Protein 9K8H (pdb70)

Foldseek 3Di:
DLVVLLVLLVVLVVLLVVLVVCLVDVDQVSLVVSLVVLQVSLVVCVVVVHDLLSVLSVLSSVLSVCSNPPHNPVSVVSSVVSVVSSVVVND/DVVVVLVLLVVLVVLLVVLVVCLVPPDQVVLVVSLVVLQVSLVVCVVVPHNLSSVLSVLLSVLSVCSNVPNNPVSVVSSVVSNVSSVVVSD

Solvent-accessible surface area: 9606 Å² total; per-residue (Å²): 173,128,101,74,42,85,89,26,1,103,85,0,39,110,14,3,78,104,0,82,112,6,38,139,115,66,60,79,120,33,2,133,105,6,24,106,65,0,20,82,11,0,78,66,0,74,152,61,66,36,56,72,9,3,6,0,0,15,4,0,0,5,0,0,19,1,0,48,94,53,66,101,150,54,0,66,60,0,4,86,8,0,39,114,11,0,102,125,46,30,172,190,128,108,71,26,80,100,28,0,88,87,0,33,108,11,0,91,85,0,72,92,6,35,142,123,58,32,112,104,49,4,102,98,8,25,102,68,0,20,86,7,0,90,72,0,57,162,60,72,34,52,76,8,2,6,0,0,16,5,0,0,4,0,0,39,1,8,46,108,52,67,119,146,35,0,83,97,0,4,79,15,0,34,98,16,0,85,104,65,24,169

B-factor: mean 33.44, std 15.09, range [0.47, 66.26]

Secondary structure (DSSP, 8-state):
-HHHHHHHHHHHHHHHHHHHHHHTTT-SHHHHHHHHHHHHHHHHHHHTT-SHHHHHHHHHHHHHHHHHTT--SSHHHHHHHHHHHHHHHH-/-HHHHHHHHHHHHHHHHHHHHHHTTT-SHHHHHHHHHHHHHHHHHHHTT-HHHHHHHHHHHHHHHHHHHT--HHHHHHHHHHHHHHHHHT-

Radius of gyration: 15.6 Å; Cα contacts (8 Å, |Δi|>4): 176; chains: 2; bounding box: 38×42×38 Å

Structure (mmCIF, N/CA/C/O backbone):
data_9K8H
#
_entry.id   9K8H
#
_cell.length_a   1.00
_cell.length_b   1.00
_cell.length_c   1.00
_cell.angle_alpha   90.00
_cell.angle_beta   90.00
_cell.angle_gamma   90.00
#
_symmetry.space_group_name_H-M   'P 1'
#
loop_
_entity.id
_entity.type
_entity.pdbx_description
1 polymer Cage-t32-Zn1-HEHE-35
2 non-polymer 'ZINC ION'
#
loop_
_atom_site.group_PDB
_atom_site.id
_atom_site.type_symbol
_atom_site.label_atom_id
_atom_site.label_alt_id
_atom_site.label_comp_id
_atom_site.label_asym_id
_atom_site.label_entity_id
_atom_site.label_seq_id
_atom_site.pdbx_PDB_ins_code
_atom_site.Cartn_x
_atom_site.Cartn_y
_atom_site.Cartn_z
_atom_site.occupancy
_atom_site.B_iso_or_equiv
_atom_site.auth_seq_id
_atom_site.auth_comp_id
_atom_site.auth_asym_id
_atom_site.auth_atom_id
_atom_site.pdbx_PDB_model_num
ATOM 1 N N . LYS A 1 160 ? 167.029 126.476 168.180 1.00 35.52 141 LYS A N 1
ATOM 2 C CA . LYS A 1 160 ? 167.491 125.181 167.695 1.00 34.35 141 LYS A CA 1
ATOM 3 C C . LYS A 1 160 ? 168.656 124.662 168.526 1.00 35.05 141 LYS A C 1
ATOM 4 O O . LYS A 1 160 ? 168.717 123.476 168.838 1.00 43.38 141 LYS A O 1
ATOM 10 N N . GLU A 1 161 ? 169.586 125.553 168.873 1.00 30.01 142 GLU A N 1
ATOM 11 C CA . GLU A 1 161 ? 170.728 125.147 169.685 1.00 31.70 142 GLU A CA 1
ATOM 12 C C . GLU A 1 161 ? 170.280 124.665 171.058 1.00 32.76 142 GLU A C 1
ATOM 13 O O . GLU A 1 161 ? 170.753 123.630 171.552 1.00 35.28 142 GLU A O 1
ATOM 19 N N . GLU A 1 162 ? 169.361 125.398 171.689 1.00 29.96 143 GLU A N 1
ATOM 20 C CA . GLU A 1 162 ? 168.863 124.988 172.995 1.00 28.54 143 GLU A CA 1
ATOM 21 C C . GLU A 1 162 ? 168.026 123.721 172.901 1.00 32.26 143 GLU A C 1
ATOM 22 O O . GLU A 1 162 ? 168.056 122.892 173.815 1.00 33.90 143 GLU A O 1
ATOM 28 N N . VAL A 1 163 ? 167.280 123.549 171.807 1.00 25.60 144 VAL A N 1
ATOM 29 C CA . VAL A 1 163 ? 166.528 122.312 171.618 1.00 20.67 144 VAL A CA 1
ATOM 30 C C . VAL A 1 163 ? 167.477 121.123 171.569 1.00 23.43 144 VAL A C 1
ATOM 31 O O . VAL A 1 163 ? 167.232 120.086 172.194 1.00 26.92 144 VAL A O 1
ATOM 35 N N . LYS A 1 164 ? 168.582 121.262 170.834 1.00 23.21 145 LYS A N 1
ATOM 36 C CA . LYS A 1 164 ? 169.563 120.186 170.739 1.00 21.70 145 LYS A CA 1
ATOM 37 C C . LYS A 1 164 ? 170.220 119.907 172.086 1.00 22.90 145 LYS A C 1
ATOM 38 O O . LYS A 1 164 ? 170.399 118.742 172.466 1.00 26.02 145 LYS A O 1
ATOM 44 N N . LYS A 1 165 ? 170.588 120.959 172.821 1.00 20.46 146 LYS A N 1
ATOM 45 C CA . LYS A 1 165 ? 171.189 120.758 174.137 1.00 19.29 146 LYS A CA 1
ATOM 46 C C . LYS A 1 165 ? 170.225 120.050 175.084 1.00 19.11 146 LYS A C 1
ATOM 47 O O . LYS A 1 165 ? 170.612 119.118 175.803 1.00 24.32 146 LYS A O 1
ATOM 53 N N . LEU A 1 166 ? 168.958 120.468 175.084 1.00 17.21 147 LEU A N 1
ATOM 54 C CA . LEU A 1 166 ? 167.969 119.856 175.959 1.00 15.54 147 LEU A CA 1
ATOM 55 C C . LEU A 1 166 ? 167.676 118.418 175.560 1.00 15.84 147 LEU A C 1
ATOM 56 O O . LEU A 1 166 ? 167.448 117.571 176.429 1.00 20.00 147 LEU A O 1
ATOM 61 N N . LEU A 1 167 ? 167.680 118.119 174.260 1.00 15.62 148 LEU A N 1
ATOM 62 C CA . LEU A 1 167 ? 167.511 116.738 173.828 1.00 13.75 148 LEU A CA 1
ATOM 63 C C . LEU A 1 167 ? 168.695 115.877 174.245 1.00 13.99 148 LEU A C 1
ATOM 64 O O . LEU A 1 167 ? 168.516 114.702 174.579 1.00 25.12 148 LEU A O 1
ATOM 69 N N . ALA A 1 168 ? 169.905 116.438 174.240 1.00 6.18 149 ALA A N 1
ATOM 70 C CA . ALA A 1 168 ? 171.054 115.704 174.762 1.00 6.64 149 ALA A CA 1
ATOM 71 C C . ALA A 1 168 ? 170.900 115.414 176.253 1.00 15.54 149 ALA A C 1
ATOM 72 O O . ALA A 1 168 ? 171.235 114.315 176.717 1.00 15.94 149 ALA A O 1
ATOM 74 N N . LYS A 1 169 ? 170.398 116.388 177.020 1.00 21.68 150 LYS A N 1
ATOM 75 C CA . LYS A 1 169 ? 170.106 116.133 178.434 1.00 15.72 150 LYS A CA 1
ATOM 76 C C . LYS A 1 169 ? 169.057 115.036 178.594 1.00 22.50 150 LYS A C 1
ATOM 77 O O . LYS A 1 169 ? 169.164 114.181 179.485 1.00 26.11 150 LYS A O 1
ATOM 83 N N . PHE A 1 170 ? 168.031 115.056 177.743 1.00 13.60 151 PHE A N 1
ATOM 84 C CA . PHE A 1 170 ? 167.003 114.019 177.768 1.00 9.26 151 PHE A CA 1
ATOM 85 C C . PHE A 1 170 ? 167.606 112.645 177.504 1.00 19.37 151 PHE A C 1
ATOM 86 O O . PHE A 1 170 ? 167.245 111.658 178.155 1.00 23.62 151 PHE A O 1
ATOM 94 N N . VAL A 1 171 ? 168.522 112.562 176.538 1.00 13.06 152 VAL A N 1
ATOM 95 C CA . VAL A 1 171 ? 169.163 111.288 176.219 1.00 8.57 152 VAL A CA 1
ATOM 96 C C . VAL A 1 171 ? 170.011 110.810 177.392 1.00 17.06 152 VAL A C 1
ATOM 97 O O . VAL A 1 171 ? 170.068 109.613 177.690 1.00 24.80 152 VAL A O 1
ATOM 101 N N . LEU A 1 172 ? 170.691 111.736 178.073 1.00 19.91 153 LEU A N 1
ATOM 102 C CA . LEU A 1 172 ? 171.459 111.345 179.255 1.00 17.69 153 LEU A CA 1
ATOM 103 C C . LEU A 1 172 ? 170.551 110.788 180.349 1.00 16.01 153 LEU A C 1
ATOM 104 O O . LEU A 1 172 ? 170.880 109.780 180.993 1.00 22.16 153 LEU A O 1
ATOM 109 N N . LEU A 1 173 ? 169.402 111.430 180.573 1.00 14.64 154 LEU A N 1
ATOM 110 C CA . LEU A 1 173 ? 168.448 110.918 181.557 1.00 16.05 154 LEU A CA 1
ATOM 111 C C . LEU A 1 173 ? 167.931 109.537 181.164 1.00 19.42 154 LEU A C 1
ATOM 112 O O . LEU A 1 173 ? 167.809 108.640 182.011 1.00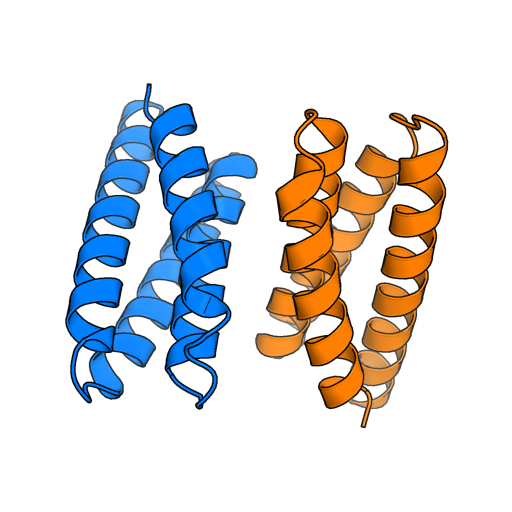 22.35 154 LEU A O 1
ATOM 117 N N . LEU A 1 174 ? 167.616 109.349 179.879 1.00 21.66 155 LEU A N 1
ATOM 118 C CA . LEU A 1 174 ? 167.170 108.046 179.400 1.00 19.27 155 LEU A CA 1
ATOM 119 C C . LEU A 1 174 ? 168.243 106.985 179.582 1.00 19.02 155 LEU A C 1
ATOM 120 O O . LEU A 1 174 ? 167.929 105.839 179.904 1.00 24.17 155 LEU A O 1
ATOM 125 N N . LEU A 1 175 ? 169.505 107.343 179.358 1.00 25.67 156 LEU A N 1
ATOM 126 C CA . LEU A 1 175 ? 170.608 106.414 179.576 1.00 25.29 156 LEU A CA 1
ATOM 127 C C . LEU A 1 175 ? 170.714 106.013 181.042 1.00 25.58 156 LEU A C 1
ATOM 128 O O . LEU A 1 175 ? 170.958 104.841 181.363 1.00 32.71 156 LEU A O 1
ATOM 133 N N . GLU A 1 176 ? 170.538 106.979 181.945 1.00 27.10 157 GLU A N 1
ATOM 134 C CA . GLU A 1 176 ? 170.507 106.667 183.371 1.00 31.47 157 GLU A CA 1
ATOM 135 C C . GLU A 1 176 ? 169.390 105.679 183.690 1.00 33.29 157 GLU A C 1
ATOM 136 O O . GLU A 1 176 ? 169.591 104.698 184.422 1.00 37.66 157 GLU A O 1
ATOM 142 N N . MET A 1 177 ? 168.204 105.912 183.126 1.00 32.29 158 MET A N 1
ATOM 143 C CA . MET A 1 177 ? 167.082 105.009 183.364 1.00 32.42 158 MET A CA 1
ATOM 144 C C . MET A 1 177 ? 167.337 103.634 182.747 1.00 33.23 158 MET A C 1
ATOM 145 O O . MET A 1 177 ? 166.893 102.610 183.275 1.00 34.85 158 MET A O 1
ATOM 150 N N . VAL A 1 178 ? 168.060 103.594 181.625 1.00 36.50 159 VAL A N 1
ATOM 151 C CA . VAL A 1 178 ? 168.407 102.322 180.991 1.00 33.95 159 VAL A CA 1
ATOM 152 C C . VAL A 1 178 ? 169.322 101.511 181.897 1.00 33.33 159 VAL A C 1
ATOM 153 O O . VAL A 1 178 ? 169.144 100.299 182.064 1.00 33.39 159 VAL A O 1
ATOM 157 N N . LYS A 1 179 ? 170.327 102.166 182.478 1.00 38.88 160 LYS A N 1
ATOM 158 C CA . LYS A 1 179 ? 171.203 101.477 183.424 1.00 36.28 160 LYS A CA 1
ATOM 159 C C . LYS A 1 179 ? 170.411 100.965 184.622 1.00 38.61 160 LYS A C 1
ATOM 160 O O . LYS A 1 179 ? 170.603 99.827 185.074 1.00 39.94 160 LYS A O 1
ATOM 166 N N . ARG A 1 180 ? 169.503 101.797 185.143 1.00 44.64 161 ARG A N 1
ATOM 167 C CA . ARG A 1 180 ? 168.658 101.369 186.255 1.00 45.90 161 ARG A CA 1
ATOM 168 C C . ARG A 1 180 ? 167.823 100.144 185.894 1.00 45.66 161 ARG A C 1
ATOM 169 O O . ARG A 1 180 ? 167.723 99.198 186.682 1.00 42.00 161 ARG A O 1
ATOM 177 N N . ALA A 1 181 ? 167.218 100.140 184.706 1.00 44.95 162 ALA A N 1
ATOM 178 C CA . ALA A 1 181 ? 166.413 98.998 184.286 1.00 45.75 162 ALA A CA 1
ATOM 179 C C . ALA A 1 181 ? 167.258 97.758 184.036 1.00 47.71 162 ALA A C 1
ATOM 180 O O . ALA A 1 181 ? 166.776 96.641 184.249 1.00 50.12 162 ALA A O 1
ATOM 182 N N . ILE A 1 182 ? 168.497 97.930 183.574 1.00 49.41 163 ILE A N 1
ATOM 183 C CA . ILE A 1 182 ? 169.388 96.796 183.360 1.00 45.40 163 ILE A CA 1
ATOM 184 C C . ILE A 1 182 ? 169.837 96.169 184.672 1.00 49.05 163 ILE A C 1
ATOM 185 O O . ILE A 1 182 ? 169.957 94.940 184.752 1.00 49.84 163 ILE A O 1
ATOM 190 N N . LYS A 1 183 ? 170.055 96.969 185.716 1.00 50.83 164 LYS A N 1
ATOM 191 C CA . LYS A 1 183 ? 170.422 96.415 187.021 1.00 48.06 164 LYS A CA 1
ATOM 192 C C . LYS A 1 183 ? 169.295 95.589 187.634 1.00 48.98 164 LYS A C 1
ATOM 193 O O . LYS A 1 183 ? 169.437 95.036 188.729 1.00 50.89 164 LYS A O 1
ATOM 199 N N . LYS A 1 184 ? 168.170 95.465 186.929 1.00 47.52 165 LYS A N 1
ATOM 200 C CA . LYS A 1 184 ? 167.063 94.611 187.340 1.00 49.08 165 LYS A CA 1
ATOM 201 C C . LYS A 1 184 ? 166.590 93.779 186.155 1.00 50.13 165 LYS A C 1
ATOM 202 O O . LYS A 1 184 ? 167.263 93.725 185.121 1.00 49.78 165 LYS A O 1
ATOM 208 N N . GLY A 1 185 ? 165.441 93.125 186.292 1.00 51.95 166 GLY A N 1
ATOM 209 C CA . GLY A 1 185 ? 164.930 92.277 185.232 1.00 52.89 166 GLY A CA 1
ATOM 210 C C . GLY A 1 185 ? 163.880 92.933 184.359 1.00 55.81 166 GLY A C 1
ATOM 211 O O . GLY A 1 185 ? 163.121 92.243 183.672 1.00 53.97 166 GLY A O 1
ATOM 212 N N . ASP A 1 186 ? 163.821 94.262 184.380 1.00 53.46 167 ASP A N 1
ATOM 213 C CA . ASP A 1 186 ? 162.818 94.989 183.609 1.00 51.46 167 ASP A CA 1
ATOM 214 C C . ASP A 1 186 ? 163.046 94.801 182.116 1.00 52.03 167 ASP A C 1
ATOM 215 O O . ASP A 1 186 ? 164.114 95.130 181.594 1.00 53.83 167 ASP A O 1
ATOM 220 N N . LYS A 1 187 ? 162.033 94.273 181.429 1.00 49.91 168 LYS A N 1
ATOM 221 C CA . LYS A 1 187 ? 162.136 93.966 180.010 1.00 49.93 168 LYS A CA 1
ATOM 222 C C . LYS A 1 187 ? 161.211 94.801 179.138 1.00 51.58 168 LYS A C 1
ATOM 223 O O . LYS A 1 187 ? 161.425 94.863 177.922 1.00 50.78 168 LYS A O 1
ATOM 229 N N . GLU A 1 188 ? 160.190 95.433 179.712 1.00 45.83 169 GLU A N 1
ATOM 230 C CA . GLU A 1 188 ? 159.340 96.357 178.972 1.00 45.11 169 GLU A CA 1
ATOM 231 C C . GLU A 1 188 ? 159.876 97.778 178.985 1.00 43.32 169 GLU A C 1
ATOM 232 O O . GLU A 1 188 ? 159.680 98.518 178.014 1.00 44.47 169 GLU A O 1
ATOM 238 N N . THR A 1 189 ? 160.560 98.161 180.064 1.00 36.39 170 THR A N 1
ATOM 239 C CA . THR A 1 189 ? 161.201 99.468 180.115 1.00 34.33 170 THR A CA 1
ATOM 240 C C . THR A 1 189 ? 162.260 99.599 179.028 1.00 37.75 170 THR A C 1
ATOM 241 O O . THR A 1 189 ? 162.376 100.651 178.392 1.00 40.59 170 THR A O 1
ATOM 245 N N . LEU A 1 190 ? 163.040 98.539 178.798 1.00 34.60 171 LEU A N 1
ATOM 246 C CA . LEU A 1 190 ? 164.060 98.588 177.756 1.00 29.92 171 LEU A CA 1
ATOM 247 C C . LEU A 1 190 ? 163.439 98.760 176.374 1.00 30.99 171 LEU A C 1
ATOM 248 O O . LEU A 1 190 ? 163.932 99.554 175.566 1.00 40.67 171 LEU A O 1
ATOM 253 N N . LYS A 1 191 ? 162.351 98.039 176.090 1.00 25.57 172 LYS A N 1
ATOM 254 C CA . LYS A 1 191 ? 161.670 98.191 174.806 1.00 25.81 172 LYS A CA 1
ATOM 255 C C . LYS A 1 191 ? 161.119 99.601 174.633 1.00 25.50 172 LYS A C 1
ATOM 256 O O . LYS A 1 191 ? 161.272 100.219 173.567 1.00 33.38 172 LYS A O 1
ATOM 262 N N . LEU A 1 192 ? 160.478 100.130 175.677 1.00 24.76 173 LEU A N 1
ATOM 263 C CA . LEU A 1 192 ? 159.894 101.463 175.596 1.00 22.26 173 LEU A CA 1
ATOM 264 C C . LEU A 1 192 ? 160.964 102.531 175.406 1.00 23.49 173 LEU A C 1
ATOM 265 O O . LEU A 1 192 ? 160.789 103.452 174.595 1.00 24.90 173 LEU A O 1
ATOM 270 N N . ILE A 1 193 ? 162.083 102.414 176.123 1.00 17.94 174 ILE A N 1
A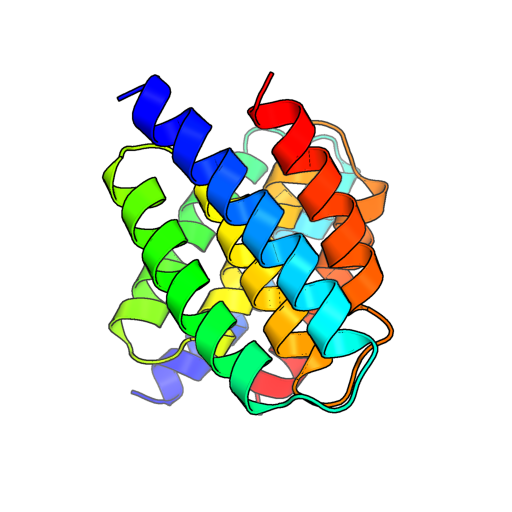TOM 271 C CA . ILE A 1 193 ? 163.161 103.382 175.975 1.00 15.11 174 ILE A CA 1
ATOM 272 C C . ILE A 1 193 ? 163.807 103.258 174.603 1.00 19.83 174 ILE A C 1
ATOM 273 O O . ILE A 1 193 ? 164.240 104.255 174.020 1.00 29.26 174 ILE A O 1
ATOM 278 N N . HIS A 1 194 ? 163.900 102.038 174.070 1.00 10.96 175 HIS A N 1
ATOM 279 C CA . HIS A 1 194 ? 164.425 101.869 172.720 1.00 9.54 175 HIS A CA 1
ATOM 280 C C . HIS A 1 194 ? 163.555 102.601 171.707 1.00 13.12 175 HIS A C 1
ATOM 281 O O . HIS A 1 194 ? 164.068 103.289 170.816 1.00 19.15 175 HIS A O 1
ATOM 288 N N . GLU A 1 195 ? 162.233 102.487 171.846 1.00 12.03 176 GLU A N 1
ATOM 289 C CA . GLU A 1 195 ? 161.333 103.229 170.964 1.00 15.01 176 GLU A CA 1
ATOM 290 C C . GLU A 1 195 ? 161.528 104.738 171.106 1.00 20.55 176 GLU A C 1
ATOM 291 O O . GLU A 1 195 ? 161.622 105.470 170.106 1.00 22.32 176 GLU A O 1
ATOM 297 N N . ILE A 1 196 ? 161.595 105.219 172.350 1.00 18.64 177 ILE A N 1
ATOM 298 C CA . ILE A 1 196 ? 161.747 106.654 172.586 1.00 7.28 177 ILE A CA 1
ATOM 299 C C . ILE A 1 196 ? 163.051 107.160 171.981 1.00 11.08 177 ILE A C 1
ATOM 300 O O . ILE A 1 196 ? 163.082 108.204 171.320 1.00 16.85 177 ILE A O 1
ATOM 305 N N . LEU A 1 197 ? 164.143 106.422 172.185 1.00 14.21 178 LEU A N 1
ATOM 306 C CA . LEU A 1 197 ? 165.447 106.845 171.691 1.00 8.66 178 LEU A CA 1
ATOM 307 C C . LEU A 1 197 ? 165.528 106.781 170.173 1.00 9.66 178 LEU A C 1
ATOM 308 O O . LEU A 1 197 ? 166.225 107.596 169.560 1.00 19.33 178 LEU A O 1
ATOM 313 N N . ASP A 1 198 ? 164.830 105.833 169.546 1.00 13.94 179 ASP A N 1
ATOM 314 C CA . ASP A 1 198 ? 164.753 105.843 168.090 1.00 9.21 179 ASP A CA 1
ATOM 315 C C . ASP A 1 198 ? 164.046 107.098 167.587 1.00 19.76 179 ASP A C 1
ATOM 316 O O . ASP A 1 198 ? 164.499 107.730 166.620 1.00 13.93 179 ASP A O 1
ATOM 321 N N . ILE A 1 199 ? 162.948 107.489 168.245 1.00 15.01 180 ILE A N 1
ATOM 322 C CA . ILE A 1 199 ? 162.282 108.737 167.865 1.00 10.31 180 ILE A CA 1
ATOM 323 C C . ILE A 1 199 ? 163.214 109.929 168.071 1.00 13.25 180 ILE A C 1
ATOM 324 O O . ILE A 1 199 ? 163.248 110.861 167.257 1.00 15.89 180 ILE A O 1
ATOM 329 N N . ILE A 1 200 ? 163.971 109.925 169.169 1.00 11.34 181 ILE A N 1
ATOM 330 C CA . ILE A 1 200 ? 164.885 111.030 169.452 1.00 9.47 181 ILE A CA 1
ATOM 331 C C . ILE A 1 200 ? 165.958 111.127 168.376 1.00 11.79 181 ILE A C 1
ATOM 332 O O . ILE A 1 200 ? 166.340 112.225 167.955 1.00 16.37 181 ILE A O 1
ATOM 337 N N . ALA A 1 201 ? 166.475 109.982 167.927 1.00 14.48 182 ALA A N 1
ATOM 338 C CA . ALA A 1 201 ? 167.477 109.984 166.866 1.00 6.61 182 ALA A CA 1
ATOM 339 C C . ALA A 1 201 ? 166.898 110.503 165.554 1.00 7.10 182 ALA A C 1
ATOM 340 O O . ALA A 1 201 ? 167.576 111.228 164.815 1.00 3.27 182 ALA A O 1
ATOM 342 N N . GLU A 1 202 ? 165.648 110.146 165.243 1.00 12.92 183 GLU A N 1
ATOM 343 C CA . GLU A 1 202 ? 165.008 110.718 164.058 1.00 11.99 183 GLU A CA 1
ATOM 344 C C . GLU A 1 202 ? 164.859 112.233 164.179 1.00 13.88 183 GLU A C 1
ATOM 345 O O . GLU A 1 202 ? 165.069 112.966 163.203 1.00 20.15 183 GLU A O 1
ATOM 351 N N . ILE A 1 203 ? 164.486 112.721 165.364 1.00 17.93 184 ILE A N 1
ATOM 352 C CA . ILE A 1 203 ? 164.366 114.164 165.565 1.00 18.97 184 ILE A CA 1
ATOM 353 C C . ILE A 1 203 ? 165.717 114.847 165.380 1.00 21.15 184 ILE A C 1
ATOM 354 O O . ILE A 1 203 ? 165.810 115.899 164.738 1.00 19.66 184 ILE A O 1
ATOM 359 N N . PHE A 1 204 ? 166.784 114.264 165.935 1.00 18.77 185 PHE A N 1
ATOM 360 C CA . PHE A 1 204 ? 168.124 114.793 165.696 1.00 12.92 185 PHE A CA 1
ATOM 361 C C . PHE A 1 204 ? 168.488 114.829 164.221 1.00 17.86 185 PHE A C 1
ATOM 362 O O . PHE A 1 204 ? 169.050 115.827 163.759 1.00 24.57 185 PHE A O 1
ATOM 370 N N . GLU A 1 205 ? 168.204 113.766 163.474 1.00 19.35 186 GLU A N 1
ATOM 371 C CA . GLU A 1 205 ? 168.568 113.756 162.065 1.00 21.25 186 GLU A CA 1
ATOM 372 C C . GLU A 1 205 ? 167.717 114.702 161.232 1.00 20.57 186 GLU A C 1
ATOM 373 O O . GLU A 1 205 ? 168.160 115.129 160.161 1.00 25.48 186 GLU A O 1
ATOM 379 N N . GLU A 1 206 ? 166.514 115.047 161.697 1.00 23.52 187 GLU A N 1
ATOM 380 C CA . GLU A 1 206 ? 165.739 116.084 161.023 1.00 25.52 187 GLU A CA 1
ATOM 381 C C . GLU A 1 206 ? 166.261 117.480 161.351 1.00 30.79 187 GLU A C 1
ATOM 382 O O . GLU A 1 206 ? 166.114 118.405 160.546 1.00 31.96 187 GLU A O 1
ATOM 388 N N . LEU A 1 207 ? 166.868 117.650 162.524 1.00 31.36 188 LEU A N 1
ATOM 389 C CA . LEU A 1 207 ? 167.461 118.915 162.959 1.00 22.11 188 LEU A CA 1
ATOM 390 C C . LEU A 1 207 ? 168.777 119.209 162.290 1.00 29.51 188 LEU A C 1
ATOM 391 O O . LEU A 1 207 ? 169.336 120.288 162.517 1.00 33.45 188 LEU A O 1
ATOM 396 N N . GLY A 1 208 ? 169.303 118.286 161.488 1.00 32.05 189 GLY A N 1
ATOM 397 C CA . GLY A 1 208 ? 170.556 118.469 160.799 1.00 30.17 189 GLY A CA 1
ATOM 398 C C . GLY A 1 208 ? 171.758 117.873 161.504 1.00 36.50 189 GLY A C 1
ATOM 399 O O . GLY A 1 208 ? 172.795 117.663 160.868 1.00 36.87 189 GLY A O 1
ATOM 400 N N . ASP A 1 209 ? 171.644 117.591 162.799 1.00 30.20 190 ASP A N 1
ATOM 401 C CA . ASP A 1 209 ? 172.754 117.021 163.544 1.00 22.31 190 ASP A CA 1
ATOM 402 C C . ASP A 1 209 ? 172.836 115.517 163.326 1.00 29.06 190 ASP A C 1
ATOM 403 O O . ASP A 1 209 ? 171.833 114.801 163.383 1.00 37.27 190 ASP A O 1
ATOM 408 N N . ASP A 1 210 ? 174.053 115.041 163.074 1.00 25.65 191 ASP A N 1
ATOM 409 C CA . ASP A 1 210 ? 174.278 113.624 162.836 1.00 24.40 191 ASP A CA 1
ATOM 410 C C . ASP A 1 210 ? 175.187 112.978 163.869 1.00 23.90 191 ASP A C 1
ATOM 411 O O . ASP A 1 210 ? 175.195 111.749 163.969 1.00 32.41 191 ASP A O 1
ATOM 416 N N . GLU A 1 211 ? 175.937 113.755 164.645 1.00 20.50 192 GLU A N 1
ATOM 417 C CA . GLU A 1 211 ? 176.818 113.212 165.666 1.00 22.97 192 GLU A CA 1
ATOM 418 C C . GLU A 1 211 ? 176.101 112.981 166.993 1.00 25.07 192 GLU A C 1
ATOM 419 O O . GLU A 1 211 ? 176.531 112.125 167.774 1.00 26.59 192 GLU A O 1
ATOM 425 N N . LEU A 1 212 ? 174.998 113.687 167.241 1.00 25.44 193 LEU A N 1
ATOM 426 C CA . LEU A 1 212 ? 174.132 113.437 168.387 1.00 17.34 193 LEU A CA 1
ATOM 427 C C . LEU A 1 212 ? 173.114 112.336 168.132 1.00 12.51 193 LEU A C 1
ATOM 428 O O . LEU A 1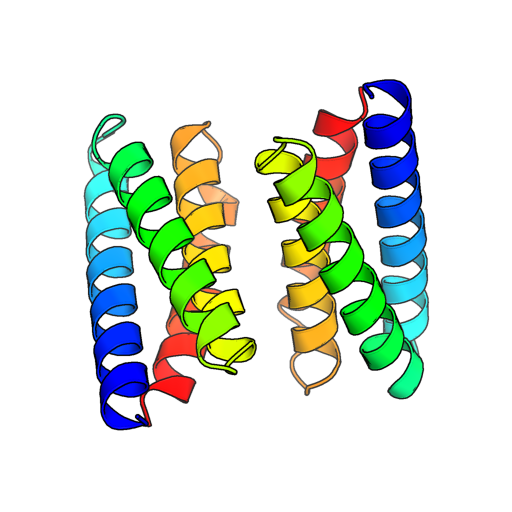 212 ? 172.814 111.550 169.044 1.00 21.35 193 LEU A O 1
ATOM 433 N N . ALA A 1 213 ? 172.576 112.266 166.911 1.00 16.43 194 ALA A N 1
ATOM 434 C CA . ALA A 1 213 ? 171.729 111.142 166.535 1.00 17.72 194 ALA A CA 1
ATOM 435 C C . ALA A 1 213 ? 172.482 109.830 166.673 1.00 14.05 194 ALA A C 1
ATOM 436 O O . ALA A 1 213 ? 171.902 108.807 167.053 1.00 22.23 194 ALA A O 1
ATOM 438 N N . HIS A 1 214 ? 173.782 109.844 166.376 1.00 9.07 195 HIS A N 1
ATOM 439 C CA . HIS A 1 214 ? 174.595 108.651 166.562 1.00 10.01 195 HIS A CA 1
ATOM 440 C C . HIS A 1 214 ? 174.660 108.253 168.030 1.00 14.38 195 HIS A C 1
ATOM 441 O O . HIS A 1 214 ? 174.618 107.065 168.353 1.00 18.67 195 HIS A O 1
ATOM 448 N N . ALA A 1 215 ? 174.760 109.230 168.933 1.00 18.63 196 ALA A N 1
ATOM 449 C CA . ALA A 1 215 ? 174.780 108.920 170.360 1.00 11.65 196 ALA A CA 1
ATOM 450 C C . ALA A 1 215 ? 173.454 108.326 170.820 1.00 11.05 196 ALA A C 1
ATOM 451 O O . ALA A 1 215 ? 173.429 107.345 171.579 1.00 22.73 196 ALA A O 1
ATOM 453 N N . ALA A 1 216 ? 172.338 108.906 170.371 1.00 0.47 197 ALA A N 1
ATOM 454 C CA . ALA A 1 216 ? 171.037 108.351 170.733 1.00 6.63 197 ALA A CA 1
ATOM 455 C C . ALA A 1 216 ? 170.880 106.926 170.211 1.00 22.68 197 ALA A C 1
ATOM 456 O O . ALA A 1 216 ? 170.410 106.035 170.933 1.00 18.94 197 ALA A O 1
ATOM 458 N N . ARG A 1 217 ? 171.290 106.687 168.964 1.00 10.89 198 ARG A N 1
ATOM 459 C CA . ARG A 1 217 ? 171.183 105.351 168.392 1.00 4.34 198 ARG A CA 1
ATOM 460 C C . ARG A 1 217 ? 172.140 104.374 169.063 1.00 8.01 198 ARG A C 1
ATOM 461 O O . ARG A 1 217 ? 171.848 103.179 169.143 1.00 10.50 198 ARG A O 1
ATOM 469 N N . LEU A 1 218 ? 173.275 104.860 169.559 1.00 6.48 199 LEU A N 1
ATOM 470 C CA . LEU A 1 218 ? 174.189 104.007 170.306 1.00 8.98 199 LEU A CA 1
ATOM 471 C C . LEU A 1 218 ? 173.580 103.567 171.631 1.00 18.25 199 LEU A C 1
ATOM 472 O O . LEU A 1 218 ? 173.728 102.407 172.039 1.00 21.75 199 LEU A O 1
ATOM 477 N N . VAL A 1 219 ? 172.899 104.482 172.324 1.00 20.75 200 VAL A N 1
ATOM 478 C CA . VAL A 1 219 ? 172.208 104.085 173.550 1.00 18.64 200 VAL A CA 1
ATOM 479 C C . VAL A 1 219 ? 171.089 103.097 173.231 1.00 14.32 200 VAL A C 1
ATOM 480 O O . VAL A 1 219 ? 170.859 102.134 173.975 1.00 11.64 200 VAL A O 1
ATOM 484 N N . SER A 1 220 ? 170.383 103.315 172.115 1.00 13.58 201 SER A N 1
ATOM 485 C CA . SER A 1 220 ? 169.390 102.342 171.658 1.00 13.07 201 SER A CA 1
ATOM 486 C C . SER A 1 220 ? 170.016 100.970 171.444 1.00 22.04 201 SER A C 1
ATOM 487 O O . SER A 1 220 ? 169.447 99.944 171.829 1.00 31.20 201 SER A O 1
ATOM 490 N N . LYS A 1 221 ? 171.185 100.940 170.804 1.00 25.12 202 LYS A N 1
ATOM 491 C CA . LYS A 1 221 ? 171.870 99.682 170.531 1.00 22.07 202 LYS A CA 1
ATOM 492 C C . LYS A 1 221 ? 172.257 98.972 171.819 1.00 24.74 202 LYS A C 1
ATOM 493 O O . LYS A 1 221 ? 172.115 97.752 171.936 1.00 26.50 202 LYS A O 1
ATOM 499 N N . ALA A 1 222 ? 172.768 99.722 172.794 1.00 33.91 203 ALA A N 1
ATOM 500 C CA . ALA A 1 222 ? 173.149 99.107 174.063 1.00 33.93 203 ALA A CA 1
ATOM 501 C C . ALA A 1 222 ? 171.932 98.557 174.801 1.00 31.12 203 ALA A C 1
ATOM 502 O O . ALA A 1 222 ? 171.987 97.466 175.387 1.00 32.03 203 ALA A O 1
ATOM 504 N N . ALA A 1 223 ? 170.820 99.298 174.781 1.00 31.39 204 ALA A N 1
ATOM 505 C CA . ALA A 1 223 ? 169.589 98.805 175.390 1.00 32.51 204 ALA A CA 1
ATOM 506 C C . ALA A 1 223 ? 169.106 97.532 174.703 1.00 34.70 204 ALA A C 1
ATOM 507 O O . ALA A 1 223 ? 168.674 96.580 175.362 1.00 34.69 204 ALA A O 1
ATOM 509 N N . GLU A 1 224 ? 169.172 97.501 173.368 1.00 35.26 205 GLU A N 1
ATOM 510 C CA . GLU A 1 224 ? 168.794 96.302 172.624 1.00 33.62 205 GLU A CA 1
ATOM 511 C C . GLU A 1 224 ? 169.688 95.125 172.991 1.00 36.35 205 GLU A C 1
ATOM 512 O O . GLU A 1 224 ? 169.212 93.998 173.167 1.00 38.26 205 GLU A O 1
ATOM 518 N N . LEU A 1 225 ? 170.994 95.371 173.097 1.00 42.48 206 LEU A N 1
ATOM 519 C CA . LEU A 1 225 ? 171.933 94.306 173.429 1.00 39.52 206 LEU A CA 1
ATOM 520 C C . LEU A 1 225 ? 171.649 93.723 174.802 1.00 40.74 206 LEU A C 1
ATOM 521 O O . LEU A 1 225 ? 171.640 92.498 174.967 1.00 43.66 206 LEU A O 1
ATOM 526 N N . ALA A 1 226 ? 171.404 94.575 175.793 1.00 45.35 207 ALA A N 1
ATOM 527 C CA . ALA A 1 226 ? 171.114 94.082 177.133 1.00 41.51 207 ALA A CA 1
ATOM 528 C C . ALA A 1 226 ? 169.732 93.454 177.247 1.00 43.90 207 ALA A C 1
ATOM 529 O O . ALA A 1 226 ? 169.522 92.591 178.107 1.00 44.45 207 ALA A O 1
ATOM 531 N N . LEU A 1 227 ? 168.785 93.870 176.402 1.00 46.76 208 LEU A N 1
ATOM 532 C CA . LEU A 1 227 ? 167.448 93.288 176.434 1.00 44.37 208 LEU A CA 1
ATOM 533 C C . LEU A 1 227 ? 167.451 91.846 175.944 1.00 46.43 208 LEU A C 1
ATOM 534 O O . LEU A 1 227 ? 166.593 91.053 176.347 1.00 49.24 208 LEU A O 1
ATOM 539 N N . LYS A 1 228 ? 168.412 91.478 175.098 1.00 51.24 209 LYS A N 1
ATOM 540 C CA . LYS A 1 228 ? 168.380 90.214 174.374 1.00 52.76 209 LYS A CA 1
ATOM 541 C C . LYS A 1 228 ? 169.535 89.300 174.816 1.00 55.59 209 LYS A C 1
ATOM 542 O O . LYS A 1 228 ? 170.150 88.587 174.022 1.00 54.18 209 LYS A O 1
ATOM 548 N N . GLY A 1 229 ? 169.814 89.286 176.117 1.00 56.60 210 GLY A N 1
ATOM 549 C CA . GLY A 1 229 ? 170.711 88.293 176.674 1.00 58.40 210 GLY A CA 1
ATOM 550 C C . GLY A 1 229 ? 172.146 88.712 176.917 1.00 56.28 210 GLY A C 1
ATOM 551 O O . GLY A 1 229 ? 172.698 88.418 177.981 1.00 58.73 210 GLY A O 1
ATOM 552 N N . LYS A 1 230 ? 172.775 89.375 175.951 1.00 51.69 211 LYS A N 1
ATOM 553 C CA . LYS A 1 230 ? 174.189 89.729 176.076 1.00 55.33 211 LYS A CA 1
ATOM 554 C C . LYS A 1 230 ? 174.310 91.063 176.800 1.00 56.12 211 LYS A C 1
ATOM 555 O O . LYS A 1 230 ? 174.131 92.128 176.206 1.00 59.23 211 LYS A O 1
ATOM 561 N N . LYS A 1 231 ? 174.631 91.006 178.093 1.00 59.96 212 LYS A N 1
ATOM 562 C CA . LYS A 1 231 ? 174.823 92.195 178.912 1.00 61.46 212 LYS A CA 1
ATOM 563 C C . LYS A 1 231 ? 176.276 92.394 179.321 1.00 61.24 212 LYS A C 1
ATOM 564 O O . LYS A 1 231 ? 176.535 92.961 180.386 1.00 61.22 212 LYS A O 1
ATOM 570 N N . GLU A 1 232 ? 177.229 91.908 178.528 1.00 59.17 213 GLU A N 1
ATOM 571 C CA . GLU A 1 232 ? 178.641 92.149 178.788 1.00 60.94 213 GLU A CA 1
ATOM 572 C C . GLU A 1 232 ? 179.255 93.169 177.840 1.00 61.66 213 GLU A C 1
ATOM 573 O O . GLU A 1 232 ? 180.259 93.795 178.195 1.00 59.08 213 GLU A O 1
ATOM 579 N N . GLU A 1 233 ? 178.681 93.352 176.652 1.00 63.02 214 GLU A N 1
ATOM 580 C CA . GLU A 1 233 ? 179.165 94.331 175.691 1.00 60.71 214 GLU A CA 1
ATOM 581 C C . GLU A 1 233 ? 178.343 95.608 175.665 1.00 60.16 214 GLU A C 1
ATOM 582 O O . GLU A 1 233 ? 178.789 96.601 175.086 1.00 59.05 214 GLU A O 1
ATOM 588 N N . ALA A 1 234 ? 177.157 95.605 176.278 1.00 55.15 215 ALA A N 1
ATOM 589 C CA . ALA A 1 234 ? 176.354 96.820 176.350 1.00 53.62 215 ALA A CA 1
ATOM 590 C C . ALA A 1 234 ? 177.016 97.869 177.234 1.00 54.10 215 ALA A C 1
ATOM 591 O O . ALA A 1 234 ? 176.814 99.072 177.041 1.00 53.25 215 ALA A O 1
ATOM 593 N N . GLU A 1 235 ? 177.809 97.430 178.212 1.00 50.65 216 GLU A N 1
ATOM 594 C CA . GLU A 1 235 ? 178.441 98.366 179.137 1.00 51.96 216 GLU A CA 1
ATOM 595 C C . GLU A 1 235 ? 179.471 99.239 178.431 1.00 52.74 216 GLU A C 1
ATOM 596 O O . GLU A 1 235 ? 179.561 100.442 178.698 1.00 54.07 216 GLU A O 1
ATOM 602 N N . LYS A 1 236 ? 180.264 98.652 177.532 1.00 49.41 217 LYS A N 1
ATOM 603 C CA . LYS A 1 236 ? 181.238 99.442 176.784 1.00 49.59 217 LYS A CA 1
ATOM 604 C C . LYS A 1 236 ? 180.539 100.477 175.909 1.00 50.39 217 LYS A C 1
ATOM 605 O O . LYS A 1 236 ? 180.970 101.639 175.832 1.00 44.07 217 LYS A O 1
ATOM 611 N N . LEU A 1 237 ? 179.454 100.066 175.245 1.00 48.70 218 LEU A N 1
ATOM 612 C CA . LEU A 1 237 ? 178.641 101.007 174.484 1.00 47.42 218 LEU A CA 1
ATOM 613 C C . LEU A 1 237 ? 178.133 102.125 175.379 1.00 46.99 218 LEU A C 1
ATOM 614 O O . LEU A 1 237 ? 178.132 103.293 174.979 1.00 44.54 218 LEU A O 1
ATOM 619 N N . PHE A 1 238 ? 177.716 101.783 176.600 1.00 47.84 219 PHE A N 1
ATOM 620 C CA . PHE A 1 238 ? 177.295 102.798 177.559 1.00 45.45 219 PHE A CA 1
ATOM 621 C C . PHE A 1 238 ? 178.410 103.795 177.830 1.00 48.34 219 PHE A C 1
ATOM 622 O O . PHE A 1 238 ? 178.188 105.009 177.799 1.00 46.82 219 PHE A O 1
ATOM 630 N N . GLU A 1 239 ? 179.616 103.298 178.121 1.00 50.60 220 GLU A N 1
ATOM 631 C CA . GLU A 1 239 ? 180.718 104.198 178.453 1.00 46.30 220 GLU A CA 1
ATOM 632 C C . GLU A 1 239 ? 180.990 105.174 177.319 1.00 48.72 220 GLU A C 1
ATOM 633 O O . GLU A 1 239 ? 181.055 106.393 177.534 1.00 50.17 220 GLU A O 1
ATOM 639 N N . ILE A 1 240 ? 181.140 104.661 176.095 1.00 48.66 221 ILE A N 1
ATOM 640 C CA . ILE A 1 240 ? 181.474 105.567 174.997 1.00 48.46 221 ILE A CA 1
ATOM 641 C C . ILE A 1 240 ? 180.295 106.480 174.676 1.00 47.97 221 ILE A C 1
ATOM 642 O O . ILE A 1 240 ? 180.483 107.625 174.245 1.00 45.66 221 ILE A O 1
ATOM 647 N N . ALA A 1 241 ? 179.065 106.019 174.926 1.00 44.16 222 ALA A N 1
ATOM 648 C CA . ALA A 1 241 ? 177.900 106.868 174.696 1.00 42.72 222 ALA A CA 1
ATOM 649 C C . ALA A 1 241 ? 177.879 108.050 175.659 1.00 42.05 222 ALA A C 1
ATOM 650 O O . ALA A 1 241 ? 177.659 109.193 175.245 1.00 43.42 222 ALA A O 1
ATOM 652 N N . GLU A 1 242 ? 178.110 107.795 176.952 1.00 40.10 223 GLU A N 1
ATOM 653 C CA . GLU A 1 242 ? 178.183 108.904 177.904 1.00 44.29 223 GLU A CA 1
ATOM 654 C C . GLU A 1 242 ? 179.337 109.836 177.571 1.00 46.34 223 GLU A C 1
ATOM 655 O O . GLU A 1 242 ? 179.205 111.060 177.688 1.00 42.92 223 GLU A O 1
ATOM 661 N N . GLU A 1 243 ? 180.480 109.279 177.163 1.00 47.11 224 GLU A N 1
ATOM 662 C CA . GLU A 1 243 ? 181.617 110.120 176.806 1.00 46.98 224 GLU A CA 1
ATOM 663 C C . GLU A 1 243 ? 181.262 111.070 175.667 1.00 48.94 224 GLU A C 1
ATOM 664 O O . GLU A 1 243 ? 181.460 112.287 175.768 1.00 47.76 224 GLU A O 1
ATOM 670 N N . GLU A 1 244 ? 180.712 110.526 174.576 1.00 46.48 225 GLU A N 1
ATOM 671 C CA . GLU A 1 244 ? 180.356 111.365 173.435 1.00 46.53 225 GLU A CA 1
ATOM 672 C C . GLU A 1 244 ? 179.275 112.375 173.798 1.00 44.06 225 GLU A C 1
ATOM 673 O O . GLU A 1 244 ? 179.333 113.533 173.372 1.00 45.64 225 GLU A O 1
ATOM 679 N N . LEU A 1 245 ? 178.280 111.959 174.587 1.00 41.00 226 LEU A N 1
ATOM 680 C CA . LEU A 1 245 ? 177.210 112.874 174.971 1.00 39.64 226 LEU A CA 1
ATOM 681 C C . LEU A 1 245 ? 177.746 114.034 175.801 1.00 41.09 226 LEU A C 1
ATOM 682 O O . LEU A 1 245 ? 177.359 115.191 175.597 1.00 40.49 226 LEU A O 1
ATOM 687 N N . LYS A 1 246 ? 178.636 113.741 176.752 1.00 47.22 227 LYS A N 1
ATOM 688 C CA . LYS A 1 246 ? 179.196 114.793 177.591 1.00 46.65 227 LYS A CA 1
ATOM 689 C C . LYS A 1 246 ? 180.082 115.733 176.782 1.00 47.69 227 LYS A C 1
ATOM 690 O O . LYS A 1 246 ? 180.068 116.951 176.993 1.00 45.31 227 LYS A O 1
ATOM 696 N N . GLU A 1 247 ? 180.863 115.188 175.846 1.00 47.37 228 GLU A N 1
ATOM 697 C CA . GLU A 1 247 ? 181.650 116.051 174.970 1.00 47.63 228 GLU A CA 1
ATOM 698 C C . GLU A 1 247 ? 180.745 116.939 174.124 1.00 47.44 228 GLU A C 1
ATOM 699 O O . GLU A 1 247 ? 181.065 118.106 173.881 1.00 46.01 228 GLU A O 1
ATOM 705 N N . LEU A 1 248 ? 179.614 116.394 173.670 1.00 41.69 229 LEU A N 1
ATOM 706 C CA . LEU A 1 248 ? 178.711 117.145 172.806 1.00 42.11 229 LEU A CA 1
ATOM 707 C C . LEU A 1 248 ? 177.940 118.230 173.548 1.00 39.16 229 LEU A C 1
ATOM 708 O O . LEU A 1 248 ? 177.683 119.289 172.967 1.00 36.06 229 LEU A O 1
ATOM 713 N N . ILE A 1 249 ? 177.554 117.991 174.803 1.00 41.87 230 ILE A N 1
ATOM 714 C CA . ILE A 1 249 ? 176.739 118.967 175.521 1.00 43.28 230 ILE A CA 1
ATOM 715 C C . ILE A 1 249 ? 177.514 120.259 175.746 1.00 44.10 230 ILE A C 1
ATOM 716 O O . ILE A 1 249 ? 177.003 121.357 175.494 1.00 43.97 230 ILE A O 1
ATOM 721 N N . GLU A 1 250 ? 178.754 120.155 176.213 1.00 50.59 231 GLU A N 1
ATOM 722 C CA . GLU A 1 250 ? 179.581 121.333 176.443 1.00 50.46 231 GLU A CA 1
ATOM 723 C C . GLU A 1 250 ? 180.370 121.699 175.190 1.00 52.84 231 GLU A C 1
ATOM 724 O O . GLU A 1 250 ? 180.391 122.855 174.768 1.00 52.22 231 GLU A O 1
ATOM 730 N N . LYS B 1 160 ? 162.461 90.665 148.459 1.00 41.52 141 LYS B N 1
ATOM 731 C CA . LYS B 1 160 ? 162.737 91.764 149.375 1.00 39.72 141 LYS B CA 1
ATOM 732 C C . LYS B 1 160 ? 163.566 91.304 150.571 1.00 37.39 141 LYS B C 1
ATOM 733 O O . LYS B 1 160 ? 164.041 92.124 151.352 1.00 40.23 141 LYS B O 1
ATOM 739 N N . GLU B 1 161 ? 163.733 89.988 150.712 1.00 33.56 142 GLU B N 1
ATOM 740 C CA . GLU B 1 161 ? 164.655 89.427 151.688 1.00 32.63 142 GLU B CA 1
ATOM 741 C C . GLU B 1 161 ? 166.048 89.202 151.125 1.00 37.96 142 GLU B C 1
ATOM 742 O O . GLU B 1 161 ? 167.033 89.379 151.854 1.00 40.44 142 GLU B O 1
ATOM 748 N N . GLU B 1 162 ? 166.152 88.825 149.849 1.00 32.78 143 GLU B N 1
ATOM 749 C CA . GLU B 1 162 ? 167.453 88.760 149.196 1.00 26.76 143 GLU B CA 1
ATOM 750 C C . GLU B 1 162 ? 168.116 90.128 149.162 1.00 32.74 143 GLU B C 1
ATOM 751 O O . GLU B 1 162 ? 169.343 90.230 149.262 1.00 35.02 143 GLU B O 1
ATOM 757 N N . VAL B 1 163 ? 167.323 91.194 149.032 1.00 25.44 144 VAL B N 1
ATOM 758 C CA . VAL B 1 163 ? 167.879 92.544 149.080 1.00 23.47 144 VAL B CA 1
ATOM 759 C C . VAL B 1 163 ? 168.526 92.799 150.436 1.00 28.54 144 VAL B C 1
ATOM 760 O O . VAL B 1 163 ? 169.624 93.357 150.525 1.00 30.17 144 VAL B O 1
ATOM 764 N N . LYS B 1 164 ? 167.853 92.387 151.513 1.00 26.49 145 LYS B N 1
ATOM 765 C CA . LYS B 1 164 ? 168.408 92.566 152.852 1.00 21.52 145 LYS B CA 1
ATOM 766 C C . LYS B 1 164 ? 169.681 91.749 153.037 1.00 22.56 145 LYS B C 1
ATOM 767 O O . LYS B 1 164 ? 170.663 92.231 153.616 1.00 22.32 145 LYS B O 1
ATOM 773 N N . LYS B 1 165 ? 169.686 90.504 152.552 1.00 21.07 146 LYS B N 1
ATOM 774 C CA . LYS B 1 165 ? 170.888 89.680 152.662 1.00 19.32 146 LYS B CA 1
ATOM 775 C C . LYS B 1 165 ? 172.056 90.290 151.893 1.00 24.18 146 LYS B C 1
ATOM 776 O O . LYS B 1 165 ? 173.192 90.331 152.389 1.00 27.20 146 LYS B O 1
ATOM 782 N N . LEU B 1 166 ? 171.795 90.778 150.679 1.00 16.89 147 LEU B N 1
ATOM 783 C CA . LEU B 1 166 ? 172.857 91.362 149.870 1.00 16.54 147 LEU B CA 1
ATOM 784 C C . LEU B 1 166 ? 173.357 92.667 150.473 1.00 14.76 147 LEU B C 1
ATOM 785 O O . LEU B 1 166 ? 174.554 92.964 150.413 1.00 18.15 147 LEU B O 1
ATOM 790 N N . LEU B 1 167 ? 172.458 93.460 151.061 1.00 9.44 148 LEU B N 1
ATOM 791 C CA . LEU B 1 167 ? 172.887 94.686 151.726 1.00 10.72 148 LEU B CA 1
ATOM 792 C C . LEU B 1 167 ? 173.720 94.380 152.964 1.00 15.89 148 LEU B C 1
ATOM 793 O O . LEU B 1 167 ? 174.674 95.103 153.268 1.00 25.74 148 LEU B O 1
ATOM 798 N N . ALA B 1 168 ? 173.380 93.313 153.691 1.00 11.63 149 ALA B N 1
ATOM 799 C CA . ALA B 1 168 ? 174.217 92.892 154.811 1.00 11.77 149 ALA B CA 1
ATOM 800 C C . ALA B 1 168 ? 175.604 92.470 154.337 1.00 18.28 149 ALA B C 1
ATOM 801 O O . ALA B 1 168 ? 176.615 92.791 154.976 1.00 19.23 149 ALA B O 1
ATOM 803 N N . LYS B 1 169 ? 175.670 91.748 153.216 1.00 21.25 150 LYS B N 1
ATOM 804 C CA . LYS B 1 169 ? 176.968 91.381 152.651 1.00 21.28 150 LYS B CA 1
ATOM 805 C C . LYS B 1 169 ? 177.763 92.616 152.234 1.00 26.95 150 LYS B C 1
ATOM 806 O O . LYS B 1 169 ? 178.984 92.685 152.437 1.00 27.70 150 LYS B O 1
ATOM 812 N N . PHE B 1 170 ? 177.082 93.601 151.646 1.00 16.23 151 PHE B N 1
ATOM 813 C CA . PHE B 1 170 ? 177.732 94.851 151.267 1.00 11.89 151 PHE B CA 1
ATOM 814 C C . PHE B 1 170 ? 178.273 95.585 152.488 1.00 15.76 151 PHE B C 1
ATOM 815 O O . PHE B 1 170 ? 179.377 96.139 152.448 1.00 20.61 151 PHE B O 1
ATOM 823 N N . VAL B 1 171 ? 177.508 95.601 153.581 1.00 9.75 152 VAL B N 1
ATOM 824 C CA . VAL B 1 171 ? 177.967 96.253 154.805 1.00 11.56 152 VAL B CA 1
ATOM 825 C C . VAL B 1 171 ? 179.172 95.520 155.383 1.00 17.92 152 VAL B C 1
ATOM 826 O O . VAL B 1 171 ? 180.086 96.142 155.935 1.00 26.23 152 VAL B O 1
ATOM 830 N N . LEU B 1 172 ? 179.200 94.191 155.268 1.00 12.82 153 LEU B N 1
ATOM 831 C CA . LEU B 1 172 ? 180.378 93.447 155.715 1.00 20.44 153 LEU B CA 1
ATOM 832 C C . LEU B 1 172 ? 181.608 93.798 154.879 1.00 18.69 153 LEU B C 1
ATOM 833 O O . LEU B 1 172 ? 182.719 93.947 155.413 1.00 20.78 153 LEU B O 1
ATOM 838 N N . LEU B 1 173 ? 181.427 93.937 153.563 1.00 18.51 154 LEU B N 1
ATOM 839 C CA . LEU B 1 173 ? 182.530 94.371 152.707 1.00 18.93 154 LEU B CA 1
ATOM 840 C C . LEU B 1 173 ? 183.009 95.769 153.086 1.00 20.62 154 LEU B C 1
ATOM 841 O O . LEU B 1 173 ? 184.217 96.042 153.101 1.00 19.44 154 LEU B O 1
ATOM 846 N N . LEU B 1 174 ? 182.073 96.670 153.394 1.00 18.10 155 LEU B N 1
ATOM 847 C CA . LEU B 1 174 ? 182.445 98.011 153.839 1.00 14.63 155 LEU B CA 1
ATOM 848 C C . LEU B 1 174 ? 183.194 97.969 155.165 1.00 18.12 155 LEU B C 1
ATOM 849 O O . LEU B 1 174 ? 184.119 98.757 155.384 1.00 23.30 155 LEU B O 1
ATOM 854 N N . LEU B 1 175 ? 182.794 97.074 156.070 1.00 21.09 156 LEU B N 1
ATOM 855 C CA . LEU B 1 175 ? 183.508 96.916 157.333 1.00 22.85 156 LEU B CA 1
ATOM 856 C C . LEU B 1 175 ? 184.947 96.487 157.091 1.00 27.53 156 LEU B C 1
ATOM 857 O O . LEU B 1 175 ? 185.881 96.998 157.724 1.00 29.66 156 LEU B O 1
ATOM 862 N N . GLU B 1 176 ? 185.144 95.537 156.175 1.00 29.78 157 GLU B N 1
ATOM 863 C CA . GLU B 1 176 ? 186.502 95.129 155.825 1.00 31.18 157 GLU B CA 1
ATOM 864 C C . GLU B 1 176 ? 187.291 96.299 155.246 1.00 28.83 157 GLU B C 1
ATOM 865 O O . GLU B 1 176 ? 188.471 96.495 155.569 1.00 30.35 157 GLU B O 1
ATOM 871 N N . MET B 1 177 ? 186.645 97.098 154.394 1.00 30.63 158 MET B N 1
ATOM 872 C CA . MET B 1 177 ? 187.313 98.258 153.811 1.00 31.79 158 MET B CA 1
ATOM 873 C C . MET B 1 177 ? 187.714 99.274 154.877 1.00 33.05 158 MET B C 1
ATOM 874 O O . MET B 1 177 ? 188.789 99.875 154.797 1.00 34.91 158 MET B O 1
ATOM 879 N N . VAL B 1 178 ? 186.857 99.487 155.879 1.00 35.02 159 VAL B N 1
ATOM 880 C CA . VAL B 1 178 ? 187.180 100.431 156.951 1.00 32.88 159 VAL B CA 1
ATOM 881 C C . VAL B 1 178 ? 188.342 99.911 157.786 1.00 33.71 159 VAL B C 1
ATOM 882 O O . VAL B 1 178 ? 189.245 100.665 158.171 1.00 33.59 159 VAL B O 1
ATOM 886 N N . LYS B 1 179 ? 188.318 98.615 158.107 1.00 37.57 160 LYS B N 1
ATOM 887 C CA . LYS B 1 179 ? 189.419 98.029 158.863 1.00 35.68 160 LYS B CA 1
ATOM 888 C C . LYS B 1 179 ? 190.731 98.163 158.104 1.00 37.97 160 LYS B C 1
ATOM 889 O O . LYS B 1 179 ?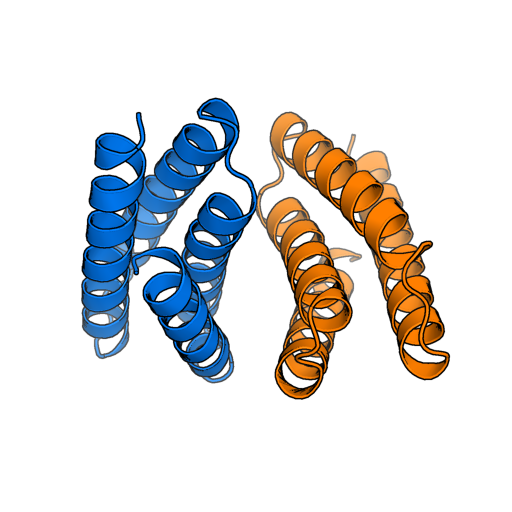 191.788 98.378 158.708 1.00 38.55 160 LYS B O 1
ATOM 895 N N . ARG B 1 180 ? 190.684 98.034 156.777 1.00 41.50 161 ARG B N 1
ATOM 896 C CA . ARG B 1 180 ? 191.886 98.250 155.979 1.00 44.62 161 ARG B CA 1
ATOM 897 C C . ARG B 1 180 ? 192.310 99.717 155.992 1.00 44.10 161 ARG B C 1
ATOM 898 O O . ARG B 1 180 ? 193.499 100.026 156.134 1.00 43.16 161 ARG B O 1
ATOM 906 N N . ALA B 1 181 ? 191.353 100.636 155.849 1.00 43.35 162 ALA B N 1
ATOM 907 C CA . ALA B 1 181 ? 191.683 102.053 155.745 1.00 44.08 162 ALA B CA 1
ATOM 908 C C . ALA B 1 181 ? 192.180 102.637 157.058 1.00 48.76 162 ALA B C 1
ATOM 909 O O . ALA B 1 181 ? 192.837 103.683 157.045 1.00 49.69 162 ALA B O 1
ATOM 911 N N . ILE B 1 182 ? 191.867 102.001 158.187 1.00 51.49 163 ILE B N 1
ATOM 912 C CA . ILE B 1 182 ? 192.367 102.502 159.465 1.00 48.16 163 ILE B CA 1
ATOM 913 C C . ILE B 1 182 ? 193.886 102.395 159.551 1.00 50.87 163 ILE B C 1
ATOM 914 O O . ILE B 1 182 ? 194.557 103.343 159.977 1.00 51.36 163 ILE B O 1
ATOM 919 N N . LYS B 1 183 ? 194.458 101.263 159.141 1.00 52.52 164 LYS B N 1
ATOM 920 C CA . LYS B 1 183 ? 195.869 101.003 159.408 1.00 49.68 164 LYS B CA 1
ATOM 921 C C . LYS B 1 183 ? 196.793 101.698 158.414 1.00 52.38 164 LYS B C 1
ATOM 922 O O . LYS B 1 183 ? 197.976 101.356 158.326 1.00 55.02 164 LYS B O 1
ATOM 928 N N . LYS B 1 184 ? 196.277 102.670 157.663 1.00 51.12 165 LYS B N 1
ATOM 929 C CA . LYS B 1 184 ? 197.140 103.463 156.797 1.00 55.16 165 LYS B CA 1
ATOM 930 C C . LYS B 1 184 ? 196.773 104.939 156.849 1.00 54.68 165 LYS B C 1
ATOM 931 O O . LYS B 1 184 ? 197.050 105.686 155.905 1.00 57.29 165 LYS B O 1
ATOM 937 N N . GLY B 1 185 ? 196.151 105.365 157.947 1.00 52.41 166 GLY B N 1
ATOM 938 C CA . GLY B 1 185 ? 195.901 106.771 158.200 1.00 53.98 166 GLY B CA 1
ATOM 939 C C . GLY B 1 185 ? 195.114 107.483 157.121 1.00 55.18 166 GLY B C 1
ATOM 940 O O . GLY B 1 185 ? 195.466 108.597 156.721 1.00 54.82 166 GLY B O 1
ATOM 941 N N . ASP B 1 186 ? 194.051 106.854 156.638 1.00 55.54 167 ASP B N 1
ATOM 942 C CA . ASP B 1 186 ? 193.217 107.453 155.610 1.00 53.28 167 ASP B CA 1
ATOM 943 C C . ASP B 1 186 ? 192.174 108.366 156.245 1.00 52.21 167 ASP B C 1
ATOM 944 O O . ASP B 1 186 ? 191.706 108.132 157.361 1.00 55.93 167 ASP B O 1
ATOM 949 N N . LYS B 1 187 ? 191.827 109.431 155.524 1.00 47.69 168 LYS B N 1
ATOM 950 C CA . LYS B 1 187 ? 190.871 110.407 156.033 1.00 50.36 168 LYS B CA 1
ATOM 951 C C . LYS B 1 187 ? 189.850 110.780 154.968 1.00 53.16 168 LYS B C 1
ATOM 952 O O . LYS B 1 187 ? 188.794 111.340 155.280 1.00 53.42 168 LYS B O 1
ATOM 958 N N . GLU B 1 188 ? 190.154 110.473 153.707 1.00 44.60 169 GLU B N 1
ATOM 959 C CA . GLU B 1 188 ? 189.247 110.769 152.610 1.00 42.26 169 GLU B CA 1
ATOM 960 C C . GLU B 1 188 ? 188.373 109.590 152.219 1.00 43.71 169 GLU B C 1
ATOM 961 O O . GLU B 1 188 ? 187.356 109.795 151.552 1.00 48.98 169 GLU B O 1
ATOM 967 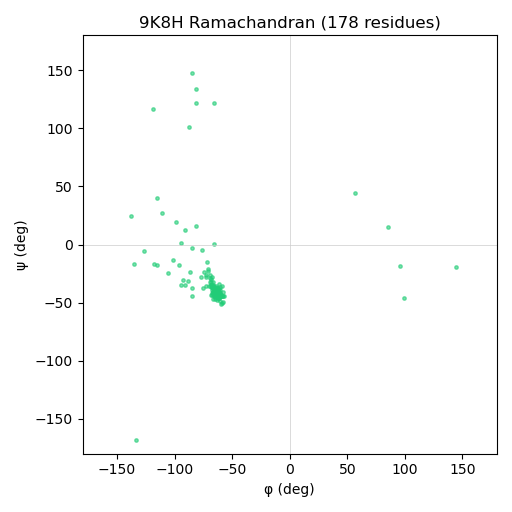N N . THR B 1 189 ? 188.736 108.372 152.617 1.00 38.48 170 THR B N 1
ATOM 968 C CA . THR B 1 189 ? 187.882 107.216 152.385 1.00 37.28 170 THR B CA 1
ATOM 969 C C . THR B 1 189 ? 186.955 106.934 153.556 1.00 39.25 170 THR B C 1
ATOM 970 O O . THR B 1 189 ? 185.848 106.426 153.347 1.00 43.30 170 THR B O 1
ATOM 974 N N . LEU B 1 190 ? 187.376 107.256 154.783 1.00 35.50 171 LEU B N 1
ATOM 975 C CA . LEU B 1 190 ? 186.523 107.013 155.942 1.00 29.83 171 LEU B CA 1
ATOM 976 C C . LEU B 1 190 ? 185.257 107.859 155.890 1.00 27.91 171 LEU B C 1
ATOM 977 O O . LEU B 1 190 ? 184.171 107.373 156.221 1.00 38.79 171 LEU B O 1
ATOM 982 N N . LYS B 1 191 ? 185.369 109.123 155.474 1.00 20.71 172 LYS B N 1
ATOM 983 C CA . LYS B 1 191 ? 184.184 109.971 155.370 1.00 26.05 172 LYS B CA 1
ATOM 984 C C . LYS B 1 191 ? 183.243 109.485 154.271 1.00 27.29 172 LYS B C 1
ATOM 985 O O . LYS B 1 191 ? 182.016 109.513 154.435 1.00 28.71 172 LYS B O 1
ATOM 991 N N . LEU B 1 192 ? 183.799 109.018 153.151 1.00 26.45 173 LEU B N 1
ATOM 992 C CA . LEU B 1 192 ? 182.971 108.480 152.078 1.00 24.58 173 LEU B CA 1
ATOM 993 C C . LEU B 1 192 ? 182.250 107.213 152.521 1.00 24.25 173 LEU B C 1
ATOM 994 O O . LEU B 1 192 ? 181.067 107.019 152.209 1.00 22.20 173 LEU B O 1
ATOM 999 N N . ILE B 1 193 ? 182.944 106.341 153.254 1.00 18.34 174 ILE B N 1
ATOM 1000 C CA . ILE B 1 193 ? 182.309 105.129 153.756 1.00 15.36 174 ILE B CA 1
ATOM 1001 C C . ILE B 1 193 ? 181.248 105.471 154.794 1.00 22.17 174 ILE B C 1
ATOM 1002 O O . ILE B 1 193 ? 180.202 104.819 154.865 1.00 29.84 174 ILE B O 1
ATOM 1007 N N . HIS B 1 194 ? 181.497 106.492 155.616 1.00 12.23 175 HIS B N 1
ATOM 1008 C CA . HIS B 1 194 ? 180.487 106.946 156.565 1.00 10.83 175 HIS B CA 1
ATOM 1009 C C . HIS B 1 194 ? 179.231 107.413 155.841 1.00 13.92 175 HIS B C 1
ATOM 1010 O O . HIS B 1 194 ? 178.109 107.073 156.239 1.00 22.04 175 HIS B O 1
ATOM 1017 N N . GLU B 1 195 ? 179.403 108.172 154.758 1.00 11.13 176 GLU B N 1
ATOM 1018 C CA . GLU B 1 195 ? 178.260 108.602 153.956 1.00 14.08 176 GLU B CA 1
ATOM 1019 C C . GLU B 1 195 ? 177.500 107.408 153.383 1.00 18.43 176 GLU B C 1
ATOM 1020 O O . GLU B 1 195 ? 176.266 107.330 153.484 1.00 22.90 176 GLU B O 1
ATOM 1026 N N . ILE B 1 196 ? 178.227 106.464 152.780 1.00 20.22 177 ILE B N 1
ATOM 1027 C CA . ILE B 1 196 ? 177.583 105.305 152.163 1.00 15.18 177 ILE B CA 1
ATOM 1028 C C . ILE B 1 196 ? 176.822 104.498 153.206 1.00 13.37 177 ILE B C 1
ATOM 1029 O O . ILE B 1 196 ? 175.683 104.075 152.977 1.00 16.65 177 ILE B O 1
ATOM 1034 N N . LEU B 1 197 ? 177.440 104.271 154.365 1.00 8.80 178 LEU B N 1
ATOM 1035 C CA . LEU B 1 197 ? 176.820 103.479 155.417 1.00 3.88 178 LEU B CA 1
ATOM 1036 C C . LEU B 1 197 ? 175.602 104.169 156.011 1.00 10.62 178 LEU B C 1
ATOM 1037 O O . LEU B 1 197 ? 174.632 103.495 156.367 1.00 20.49 178 LEU B O 1
ATOM 1042 N N . ASP B 1 198 ? 175.623 105.498 156.127 1.00 14.01 179 ASP B N 1
ATOM 1043 C CA . ASP B 1 198 ? 174.424 106.205 156.563 1.00 8.42 179 ASP B CA 1
ATOM 1044 C C . ASP B 1 198 ? 173.294 106.052 155.550 1.00 17.44 179 ASP B C 1
ATOM 1045 O O . ASP B 1 198 ? 172.132 105.852 155.933 1.00 16.77 179 ASP B O 1
ATOM 1050 N N . ILE B 1 199 ? 173.613 106.125 154.252 1.00 16.16 180 ILE B N 1
ATOM 1051 C CA . ILE B 1 199 ? 172.589 105.894 153.231 1.00 11.15 180 ILE B CA 1
ATOM 1052 C C . ILE B 1 199 ? 172.028 104.480 153.343 1.00 8.02 180 ILE B C 1
ATOM 1053 O O . ILE B 1 199 ? 170.816 104.261 153.215 1.00 13.78 180 ILE B O 1
ATOM 1058 N N . ILE B 1 200 ? 172.899 103.498 153.572 1.00 10.31 181 ILE B N 1
ATOM 1059 C CA . ILE B 1 200 ? 172.451 102.111 153.668 1.00 8.97 181 ILE B CA 1
ATOM 1060 C C . ILE B 1 200 ? 171.585 101.909 154.905 1.00 12.50 181 ILE B C 1
ATOM 1061 O O . ILE B 1 200 ? 170.611 101.149 154.881 1.00 15.41 181 ILE B O 1
ATOM 1066 N N . ALA B 1 201 ? 171.924 102.581 156.005 1.00 16.09 182 ALA B N 1
ATOM 1067 C CA . ALA B 1 201 ? 171.094 102.513 157.202 1.00 4.87 182 ALA B CA 1
ATOM 1068 C C . ALA B 1 201 ? 169.719 103.120 156.956 1.00 4.19 182 ALA B C 1
ATOM 1069 O O . ALA B 1 201 ? 168.708 102.591 157.430 1.00 2.30 182 ALA B O 1
ATOM 1071 N N . GLU B 1 202 ? 169.657 104.227 156.211 1.00 9.71 183 GLU B N 1
ATOM 1072 C CA . GLU B 1 202 ? 168.355 104.782 155.842 1.00 12.88 183 GLU B CA 1
ATOM 1073 C C . GLU B 1 202 ? 167.564 103.814 154.968 1.00 9.29 183 GLU B C 1
ATOM 1074 O O . GLU B 1 202 ? 166.346 103.674 155.133 1.00 14.28 183 GLU B O 1
ATOM 1080 N N . ILE B 1 203 ? 168.235 103.148 154.025 1.00 13.31 184 ILE B N 1
ATOM 1081 C CA . ILE B 1 203 ? 167.560 102.154 153.190 1.00 13.27 184 ILE B CA 1
ATOM 1082 C C . ILE B 1 203 ? 166.992 101.034 154.052 1.00 14.61 184 ILE B C 1
ATOM 1083 O O . ILE B 1 203 ? 165.847 100.606 153.865 1.00 18.83 184 ILE B O 1
ATOM 1088 N N . PHE B 1 204 ? 167.782 100.547 155.011 1.00 15.28 185 PHE B N 1
ATOM 1089 C CA . PHE B 1 204 ? 167.303 99.519 155.930 1.00 17.07 185 PHE B CA 1
ATOM 1090 C C . PHE B 1 204 ? 166.100 99.998 156.729 1.00 18.24 185 PHE B C 1
ATOM 1091 O O . PHE B 1 204 ? 165.153 99.234 156.943 1.00 21.20 185 PHE B O 1
ATOM 1099 N N . GLU B 1 205 ? 166.128 101.248 157.193 1.00 22.56 186 GLU B N 1
ATOM 1100 C CA . GLU B 1 205 ? 164.997 101.788 157.940 1.00 16.77 186 GLU B CA 1
ATOM 1101 C C . GLU B 1 205 ? 163.738 101.834 157.083 1.00 17.71 186 GLU B C 1
ATOM 1102 O O . GLU B 1 205 ? 162.656 101.455 157.544 1.00 21.28 186 GLU B O 1
ATOM 1108 N N . GLU B 1 206 ? 163.858 102.286 155.835 1.00 28.46 187 GLU B N 1
ATOM 1109 C CA . GLU B 1 206 ? 162.710 102.317 154.936 1.00 28.39 187 GLU B CA 1
ATOM 1110 C C . GLU B 1 206 ? 162.285 100.933 154.465 1.00 29.07 187 GLU B C 1
ATOM 1111 O O . GLU B 1 206 ? 161.180 100.791 153.933 1.00 31.69 187 GLU B O 1
ATOM 1117 N N . LEU B 1 207 ? 163.128 99.917 154.648 1.00 27.93 188 LEU B N 1
ATOM 1118 C CA . LEU B 1 207 ? 162.836 98.552 154.234 1.00 23.19 188 LEU B CA 1
ATOM 1119 C C . LEU B 1 207 ? 162.232 97.727 155.365 1.00 26.46 188 LEU B C 1
ATOM 1120 O O . LEU B 1 207 ? 161.945 96.539 155.185 1.00 27.76 188 LEU B O 1
ATOM 1125 N N . GLY B 1 208 ? 162.037 98.338 156.531 1.00 27.28 189 GLY B N 1
ATOM 1126 C CA . GLY B 1 208 ? 161.372 97.686 157.642 1.00 28.58 189 GLY B CA 1
ATOM 1127 C C . GLY B 1 208 ? 162.241 96.830 158.541 1.00 32.26 189 GLY B C 1
ATOM 1128 O O . GLY B 1 208 ? 161.714 96.040 159.330 1.00 3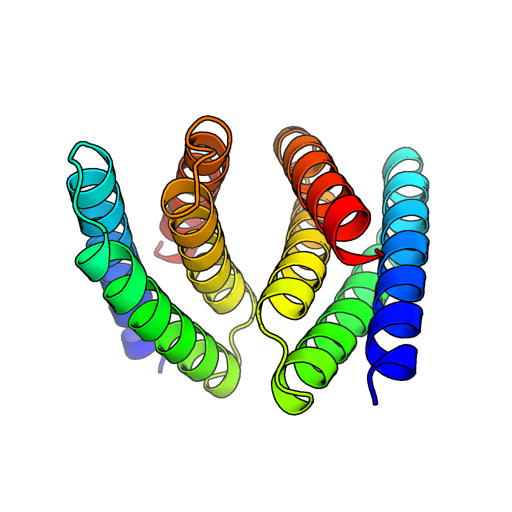2.94 189 GLY B O 1
ATOM 1129 N N . ASP B 1 209 ? 163.563 96.967 158.448 1.00 26.57 190 ASP B N 1
ATOM 1130 C CA . ASP B 1 209 ? 164.493 96.195 159.270 1.00 25.24 190 ASP B CA 1
ATOM 1131 C C . ASP B 1 209 ? 165.311 97.155 160.127 1.00 29.70 190 ASP B C 1
ATOM 1132 O O . ASP B 1 209 ? 166.077 97.967 159.601 1.00 35.70 190 ASP B O 1
ATOM 1137 N N . ASP B 1 210 ? 165.152 97.052 161.445 1.00 28.71 191 ASP B N 1
ATOM 1138 C CA . ASP B 1 210 ? 165.836 97.922 162.393 1.00 23.21 191 ASP B CA 1
ATOM 1139 C C . ASP B 1 210 ? 167.137 97.327 162.917 1.00 23.66 191 ASP B C 1
ATOM 1140 O O . ASP B 1 210 ? 168.095 98.073 163.146 1.00 29.28 191 ASP B O 1
ATOM 1145 N N . GLU B 1 211 ? 167.199 96.011 163.106 1.00 19.23 192 GLU B N 1
ATOM 1146 C CA . GLU B 1 211 ? 168.414 95.361 163.575 1.00 21.32 192 GLU B CA 1
ATOM 1147 C C . GLU B 1 211 ? 169.570 95.481 162.594 1.00 29.32 192 GLU B C 1
ATOM 1148 O O . GLU B 1 211 ? 170.722 95.597 163.026 1.00 30.07 192 GLU B O 1
ATOM 1154 N N . LEU B 1 212 ? 169.293 95.447 161.290 1.00 25.35 193 LEU B N 1
ATOM 1155 C CA . LEU B 1 212 ? 170.343 95.606 160.293 1.00 15.84 193 LEU B CA 1
ATOM 1156 C C . LEU B 1 212 ? 170.788 97.059 160.186 1.00 12.68 193 LEU B C 1
ATOM 1157 O O . LEU B 1 212 ? 171.980 97.342 160.001 1.00 19.71 193 LEU B O 1
ATOM 1162 N N . ALA B 1 213 ? 169.838 97.989 160.305 1.00 14.76 194 ALA B N 1
ATOM 1163 C CA . ALA B 1 213 ? 170.180 99.403 160.332 1.00 17.74 194 ALA B CA 1
ATOM 1164 C C . ALA B 1 213 ? 171.054 99.736 161.530 1.00 14.26 194 ALA B C 1
ATOM 1165 O O . ALA B 1 213 ? 171.963 100.565 161.422 1.00 23.79 194 ALA B O 1
ATOM 1167 N N . HIS B 1 214 ? 170.796 99.101 162.673 1.00 7.61 195 HIS B N 1
ATOM 1168 C CA . HIS B 1 214 ? 171.639 99.323 163.840 1.00 12.11 195 HIS B CA 1
ATOM 1169 C C . HIS B 1 214 ? 173.066 98.849 163.595 1.00 14.14 195 HIS B C 1
ATOM 1170 O O . HIS B 1 214 ? 174.021 99.505 164.017 1.00 19.27 195 HIS B O 1
ATOM 1177 N N . ALA B 1 215 ? 173.235 97.715 162.910 1.00 18.21 196 ALA B N 1
ATOM 1178 C CA . ALA B 1 215 ? 174.578 97.239 162.586 1.00 19.76 196 ALA B CA 1
ATOM 1179 C C . ALA B 1 215 ? 175.288 98.196 161.634 1.00 17.47 196 ALA B C 1
ATOM 1180 O O . ALA B 1 215 ? 176.473 98.516 161.815 1.00 25.48 196 ALA B O 1
ATOM 1182 N N . ALA B 1 216 ? 174.570 98.674 160.614 1.00 10.14 197 ALA B N 1
ATOM 1183 C CA . ALA B 1 216 ? 175.163 99.628 159.681 1.00 11.91 197 ALA B CA 1
ATOM 1184 C C . ALA B 1 216 ? 175.591 100.903 160.399 1.00 23.29 197 ALA B C 1
ATOM 1185 O O . ALA B 1 216 ? 176.686 101.430 160.164 1.00 19.68 197 ALA B O 1
ATOM 1187 N N . ARG B 1 217 ? 174.746 101.404 161.303 1.00 16.30 198 ARG B N 1
ATOM 1188 C CA . ARG B 1 217 ? 175.079 102.632 162.014 1.00 5.17 198 ARG B CA 1
ATOM 1189 C C . ARG B 1 217 ? 176.183 102.403 163.040 1.00 6.54 198 ARG B C 1
ATOM 1190 O O . ARG B 1 217 ? 176.944 103.322 163.351 1.00 10.08 198 ARG B O 1
ATOM 1198 N N . LEU B 1 218 ? 176.294 101.187 163.573 1.00 9.09 199 LEU B N 1
ATOM 1199 C CA . LEU B 1 218 ? 177.427 100.864 164.432 1.00 14.55 199 LEU B CA 1
ATOM 1200 C C . LEU B 1 218 ? 178.736 100.925 163.657 1.00 22.18 199 LEU B C 1
ATOM 1201 O O . LEU B 1 218 ? 179.741 101.450 164.157 1.00 25.39 199 LEU B O 1
ATOM 1206 N N . VAL B 1 219 ? 178.745 100.395 162.432 1.00 23.11 200 VAL B N 1
ATOM 1207 C CA . VAL B 1 219 ? 179.941 100.508 161.598 1.00 16.74 200 VAL B CA 1
ATOM 1208 C C . VAL B 1 219 ? 180.230 101.974 161.281 1.00 15.49 200 VAL B C 1
ATOM 1209 O O . VAL B 1 219 ? 181.388 102.411 161.279 1.00 13.71 200 VAL B O 1
ATOM 1213 N N . SER B 1 220 ? 179.179 102.757 161.012 1.00 19.04 201 SER B N 1
ATOM 1214 C CA . SER B 1 220 ? 179.361 104.192 160.789 1.00 18.79 201 SER B CA 1
ATOM 1215 C C . SER B 1 220 ? 179.992 104.870 161.997 1.00 25.32 201 SER B C 1
ATOM 1216 O O . SER B 1 220 ? 180.886 105.710 161.852 1.00 30.50 201 SER B O 1
ATOM 1219 N N . LYS B 1 221 ? 179.517 104.537 163.197 1.00 24.25 202 LYS B N 1
ATOM 1220 C CA . LYS B 1 221 ? 180.043 105.147 164.411 1.00 23.18 202 LYS B CA 1
ATOM 1221 C C . LYS B 1 221 ? 181.504 104.779 164.619 1.00 26.94 202 LYS B C 1
ATOM 1222 O O . LYS B 1 221 ? 182.317 105.618 165.020 1.00 30.48 202 LYS B O 1
ATOM 1228 N N . ALA B 1 222 ? 181.855 103.518 164.361 1.00 27.43 203 ALA B N 1
ATOM 1229 C CA . ALA B 1 222 ? 183.250 103.106 164.481 1.00 28.19 203 ALA B CA 1
ATOM 1230 C C . ALA B 1 222 ? 184.130 103.850 163.481 1.00 29.59 203 ALA B C 1
ATOM 1231 O O . ALA B 1 222 ? 185.241 104.283 163.812 1.00 31.90 203 ALA B O 1
ATOM 1233 N N . ALA B 1 223 ? 183.641 104.016 162.249 1.00 31.64 204 ALA B N 1
ATOM 1234 C CA . ALA B 1 223 ? 184.389 104.771 161.248 1.00 33.58 204 ALA B CA 1
ATOM 1235 C C . ALA B 1 223 ? 184.577 106.223 161.676 1.00 34.53 204 ALA B C 1
ATOM 1236 O O . ALA B 1 223 ? 185.662 106.793 161.524 1.00 34.40 204 ALA B O 1
ATOM 1238 N N . GLU B 1 224 ? 183.522 106.836 162.219 1.00 37.09 205 GLU B N 1
ATOM 1239 C CA . GLU B 1 224 ? 183.616 108.213 162.698 1.00 35.47 205 GLU B CA 1
ATOM 1240 C C . GLU B 1 224 ? 184.609 108.344 163.843 1.00 38.07 205 GLU B C 1
ATOM 1241 O O . GLU B 1 224 ? 185.391 109.302 163.884 1.00 42.79 205 GLU B O 1
ATOM 1247 N N . LEU B 1 225 ? 184.584 107.401 164.784 1.00 37.55 206 LEU B N 1
ATOM 1248 C CA . LEU B 1 225 ? 185.518 107.419 165.904 1.00 36.93 206 LEU B CA 1
ATOM 1249 C C . LEU B 1 225 ? 186.954 107.298 165.412 1.00 41.39 206 LEU B C 1
ATOM 1250 O O . LEU B 1 225 ? 187.844 108.016 165.880 1.00 43.88 206 LEU B O 1
ATOM 1255 N N . ALA B 1 226 ? 187.193 106.395 164.458 1.00 45.59 207 ALA B N 1
ATOM 1256 C CA . ALA B 1 226 ? 188.527 106.268 163.880 1.00 40.37 207 ALA B CA 1
ATOM 1257 C C . ALA B 1 226 ? 188.939 107.547 163.163 1.00 45.61 207 ALA B C 1
ATOM 1258 O O . ALA B 1 226 ? 190.110 107.942 163.199 1.00 48.80 207 ALA B O 1
ATOM 1260 N N . LEU B 1 227 ? 187.984 108.200 162.496 1.00 48.29 208 LEU B N 1
ATOM 1261 C CA . LEU B 1 227 ? 188.268 109.459 161.817 1.00 46.38 208 LEU B CA 1
ATOM 1262 C C . LEU B 1 227 ? 188.704 110.535 162.802 1.00 48.23 208 LEU B C 1
ATOM 1263 O O . LEU B 1 227 ? 189.680 111.252 162.556 1.00 51.41 208 LEU B O 1
ATOM 1268 N N . LYS B 1 228 ? 187.992 110.665 163.922 1.00 48.81 209 LYS B N 1
ATOM 1269 C CA . LYS B 1 228 ? 188.294 111.708 164.897 1.00 52.69 209 LYS B CA 1
ATOM 1270 C C . LYS B 1 228 ? 189.644 111.485 165.570 1.00 54.56 209 LYS B C 1
ATOM 1271 O O . LYS B 1 228 ? 190.399 112.438 165.786 1.00 55.17 209 LYS B O 1
ATOM 1277 N N . GLY B 1 229 ? 189.959 110.237 165.904 1.00 53.20 210 GLY B N 1
ATOM 1278 C CA . GLY B 1 229 ? 191.226 109.939 166.541 1.00 54.19 210 GLY B CA 1
ATOM 1279 C C . GLY B 1 229 ? 191.157 108.832 167.571 1.00 55.14 210 GLY B C 1
ATOM 1280 O O . GLY B 1 229 ? 192.182 108.241 167.921 1.00 58.00 210 GLY B O 1
ATOM 1281 N N . LYS B 1 230 ? 189.958 108.541 168.068 1.00 52.94 211 LYS B N 1
ATOM 1282 C CA . LYS B 1 230 ? 189.793 107.440 169.006 1.00 54.39 211 LYS B CA 1
ATOM 1283 C C . LYS B 1 230 ? 189.714 106.118 168.253 1.00 55.53 211 LYS B C 1
ATOM 1284 O O . LYS B 1 230 ? 188.842 105.921 167.402 1.00 58.94 211 LYS B O 1
ATOM 1290 N N . LYS B 1 231 ? 190.628 105.203 168.574 1.00 58.66 212 LYS B N 1
ATOM 1291 C CA . LYS B 1 231 ? 190.767 103.986 167.784 1.00 61.71 212 LYS B CA 1
ATOM 1292 C C . LYS B 1 231 ? 190.686 102.724 168.633 1.00 59.49 212 LYS B C 1
ATOM 1293 O O . LYS B 1 231 ? 190.688 101.613 168.095 1.00 58.85 212 LYS B O 1
ATOM 1299 N N . GLU B 1 232 ? 190.611 102.875 169.954 1.00 60.67 213 GLU B N 1
ATOM 1300 C CA . GLU B 1 232 ? 190.511 101.712 170.826 1.00 63.15 213 GLU B CA 1
ATOM 1301 C C . GLU B 1 232 ? 189.079 101.222 170.990 1.00 62.52 213 GLU B C 1
ATOM 1302 O O . GLU B 1 232 ? 188.836 100.011 170.931 1.00 58.83 213 GLU B O 1
ATOM 1308 N N . GLU B 1 233 ? 188.125 102.132 171.196 1.00 61.58 214 GLU B N 1
ATOM 1309 C CA . GLU B 1 233 ? 186.720 101.745 171.236 1.00 60.49 214 GLU B CA 1
ATOM 1310 C C . GLU B 1 233 ? 186.178 101.445 169.844 1.00 60.39 214 GLU B C 1
ATOM 1311 O O . GLU B 1 233 ? 185.186 100.715 169.709 1.00 58.03 214 GLU B O 1
ATOM 1317 N N . ALA B 1 234 ? 186.811 101.999 168.806 1.00 54.28 215 ALA B N 1
ATOM 1318 C CA . ALA B 1 234 ? 186.408 101.692 167.439 1.00 53.92 215 ALA B CA 1
ATOM 1319 C C . ALA B 1 234 ? 186.575 100.209 167.145 1.00 53.28 215 ALA B C 1
ATOM 1320 O O . ALA B 1 234 ? 185.739 99.605 166.464 1.00 49.52 215 ALA B O 1
ATOM 1322 N N . GLU B 1 235 ? 187.648 99.602 167.658 1.00 50.47 216 GLU B N 1
ATOM 1323 C CA . GLU B 1 235 ? 187.864 98.175 167.450 1.00 51.00 216 GLU B CA 1
ATOM 1324 C C . GLU B 1 235 ? 186.749 97.358 168.096 1.00 50.83 216 GLU B C 1
ATOM 1325 O O . GLU B 1 235 ? 186.226 96.426 167.478 1.00 51.34 216 GLU B O 1
ATOM 1331 N N . LYS B 1 236 ? 186.356 97.707 169.323 1.00 52.01 217 LYS B N 1
ATOM 1332 C CA . LYS B 1 236 ? 185.272 96.993 169.991 1.00 53.04 217 LYS B CA 1
ATOM 1333 C C . LYS B 1 236 ? 183.958 97.156 169.238 1.00 52.57 217 LYS B C 1
ATOM 1334 O O . LYS B 1 236 ? 183.182 96.198 169.107 1.00 49.87 217 LYS B O 1
ATOM 1340 N N . LEU B 1 237 ? 183.688 98.369 168.748 1.00 48.23 218 LEU B N 1
ATOM 1341 C CA . LEU B 1 237 ? 182.498 98.584 167.934 1.00 47.11 218 LEU B CA 1
ATOM 13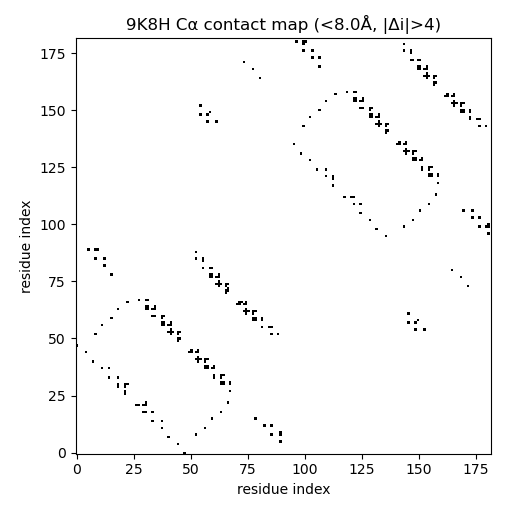42 C C . LEU B 1 237 ? 182.536 97.712 166.686 1.00 48.85 218 LEU B C 1
ATOM 1343 O O . LEU B 1 237 ? 181.508 97.162 166.270 1.00 47.54 218 LEU B O 1
ATOM 1348 N N . PHE B 1 238 ? 183.720 97.571 166.087 1.00 45.68 219 PHE B N 1
ATOM 1349 C CA . PHE B 1 238 ? 183.879 96.701 164.928 1.00 42.55 219 PHE B CA 1
ATOM 1350 C C . PHE B 1 238 ? 183.551 95.257 165.275 1.00 45.82 219 PHE B C 1
ATOM 1351 O O . PHE B 1 238 ? 182.868 94.568 164.513 1.00 45.21 219 PHE B O 1
ATOM 1359 N N . GLU B 1 239 ? 184.047 94.774 166.417 1.00 49.40 220 GLU B N 1
ATOM 1360 C CA . GLU B 1 239 ? 183.768 93.393 166.806 1.00 48.95 220 GLU B CA 1
ATOM 1361 C C . GLU B 1 239 ? 182.274 93.169 166.999 1.00 51.08 220 GLU B C 1
ATOM 1362 O O . GLU B 1 239 ? 181.716 92.174 166.518 1.00 51.84 220 GLU B O 1
ATOM 1368 N N . ILE B 1 240 ? 181.605 94.091 167.698 1.00 46.04 221 ILE B N 1
ATOM 1369 C CA . ILE B 1 240 ? 180.172 93.923 167.937 1.00 45.50 221 ILE B CA 1
ATOM 1370 C C . ILE B 1 240 ? 179.399 93.943 166.622 1.00 48.56 221 ILE B C 1
ATOM 1371 O O . ILE B 1 240 ? 178.550 93.075 166.371 1.00 44.93 221 ILE B O 1
ATOM 1376 N N . ALA B 1 241 ? 179.687 94.921 165.757 1.00 44.64 222 ALA B N 1
ATOM 1377 C CA . ALA B 1 241 ? 178.969 95.018 164.490 1.00 42.46 222 ALA B CA 1
ATOM 1378 C C . ALA B 1 241 ? 179.223 93.800 163.613 1.00 41.71 222 ALA B C 1
ATOM 1379 O O . ALA B 1 241 ? 178.298 93.281 162.977 1.00 44.29 222 ALA B O 1
ATOM 1381 N N . GLU B 1 242 ? 180.472 93.330 163.565 1.00 40.05 223 GLU B N 1
ATOM 1382 C CA . GLU B 1 242 ? 180.805 92.160 162.761 1.00 43.49 223 GLU B CA 1
ATOM 1383 C C . GLU B 1 242 ? 180.072 90.927 163.264 1.00 46.28 223 GLU B C 1
ATOM 1384 O O . GLU B 1 242 ? 179.525 90.150 162.473 1.00 45.82 223 GLU B O 1
ATOM 1390 N N . GLU B 1 243 ? 180.040 90.735 164.585 1.00 46.70 224 GLU B N 1
ATOM 1391 C CA . GLU B 1 243 ? 179.344 89.583 165.143 1.00 47.05 224 GLU B CA 1
ATOM 1392 C C . GLU B 1 243 ? 177.859 89.628 164.809 1.00 46.94 224 GLU B C 1
ATOM 1393 O O . GLU B 1 243 ? 177.278 88.624 164.378 1.00 45.34 224 GLU B O 1
ATOM 1399 N N . GLU B 1 244 ? 177.230 90.796 164.978 1.00 47.41 225 GLU B N 1
ATOM 1400 C CA . GLU B 1 244 ? 175.800 90.894 164.699 1.00 44.69 225 GLU B CA 1
ATOM 1401 C C . GLU B 1 244 ? 175.496 90.678 163.221 1.00 44.39 225 GLU B C 1
ATOM 1402 O O . GLU B 1 244 ? 174.520 89.999 162.879 1.00 47.45 225 GLU B O 1
ATOM 1408 N N . LEU B 1 245 ? 176.314 91.239 162.326 1.00 38.95 226 LEU B N 1
ATOM 1409 C CA . LEU B 1 245 ? 176.099 90.996 160.904 1.00 36.43 226 LEU B CA 1
ATOM 1410 C C . LEU B 1 245 ? 176.279 89.522 160.568 1.00 40.73 226 LEU B C 1
ATOM 1411 O O . LEU B 1 245 ? 175.547 88.976 159.736 1.00 39.70 226 LEU B O 1
ATOM 1416 N N . LYS B 1 246 ? 177.247 88.861 161.208 1.00 43.17 227 LYS B N 1
ATOM 1417 C CA . LYS B 1 246 ? 177.450 87.437 160.968 1.00 43.23 227 LYS B CA 1
ATOM 1418 C C . LYS 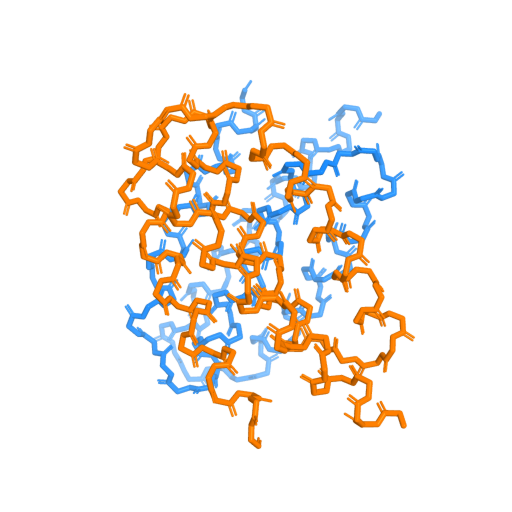B 1 246 ? 176.242 86.621 161.412 1.00 46.17 227 LYS B C 1
ATOM 1419 O O . LYS B 1 246 ? 175.875 85.639 160.757 1.00 48.39 227 LYS B O 1
ATOM 1425 N N . GLU B 1 247 ? 175.616 86.997 162.530 1.00 44.33 228 GLU B N 1
ATOM 1426 C CA . GLU B 1 247 ? 174.360 86.344 162.902 1.00 44.99 228 GLU B CA 1
ATOM 1427 C C . GLU B 1 247 ? 173.270 86.621 161.871 1.00 44.83 228 GLU B C 1
ATOM 1428 O O . GLU B 1 247 ? 172.497 85.726 161.509 1.00 47.49 228 GLU B O 1
ATOM 1434 N N . LEU B 1 248 ? 173.189 87.860 161.388 1.00 43.05 229 LEU B N 1
ATOM 1435 C CA . LEU B 1 248 ? 172.054 88.262 160.564 1.00 43.18 229 LEU B CA 1
ATOM 1436 C C . LEU B 1 248 ? 172.212 87.920 159.084 1.00 46.37 229 LEU B C 1
ATOM 1437 O O . LEU B 1 248 ? 171.290 88.161 158.298 1.00 46.95 229 LEU B O 1
ATOM 1442 N N . ILE B 1 249 ? 173.356 87.365 158.681 1.00 44.95 230 ILE B N 1
ATOM 1443 C CA . ILE B 1 249 ? 173.523 86.984 157.280 1.00 43.27 230 ILE B CA 1
ATOM 1444 C C . ILE B 1 249 ? 173.076 85.542 157.083 1.00 45.61 230 ILE B C 1
ATOM 1445 O O . ILE B 1 249 ? 173.344 84.934 156.041 1.00 46.46 230 ILE B O 1
ATOM 1450 N N . GLU B 1 250 ? 172.398 84.983 158.081 1.00 52.46 231 GLU B N 1
ATOM 1451 C CA . GLU B 1 250 ? 171.818 83.649 157.959 1.00 53.01 231 GLU B CA 1
ATOM 1452 C C . GLU B 1 250 ? 170.375 83.631 158.455 1.00 53.78 231 GLU B C 1
ATOM 1453 O O . GLU B 1 250 ? 169.983 84.430 159.305 1.00 51.84 231 GLU B O 1
#

Sequence (182 aa):
KEEVKKLLAKFVLLLLEMVKRAIKKGDKETLKLIHEILDIIAEIFEELGDDELAHAARLVSKAAELALKGKKEEAEKLFEIAEEELKELIEKEEVKKLLAKFVLLLLEMVKRAIKKGDKETLKLIHEILDIIAEIFEELGDDELAHAARLVSKAAELALKGKKEEAEKLFEIAEEELKELIE

Nearest PDB structures (foldseek):
  6dg5-assembly1_A  TM=6.944E-01  e=1.826E-02  synthetic construct
  9had-assembly2_C  TM=4.627E-01  e=7.684E-01  synthetic construct
  7bww-assembly5_A  TM=4.989E-01  e=2.481E+00  synthetic construct
  6iql-assembly1_B  TM=5.415E-01  e=3.102E+00  Mus musculus
  8e0m-assembly4_L  TM=4.197E-01  e=4.847E+00  synthetic construct